Protein AF-A0A2E4VCY0-F1 (afdb_monomer_lite)

pLDDT: mean 79.81, std 15.11, range [30.2, 97.25]

Secondary structure (DSSP, 8-state):
--HHHHHHHHHHHHHHHHHHHHTPPP---SS-PPP-PPP-HHHHHHGGGHHHH--SGGGGGS-GGGGGG--S-EEEEEPPEEEE-HHHHHHHHHHHHHIIIIIHHHHH-SSTTT-GGGHHHHHHHHHHHHHHTT-EEEEEEEEEEEEEEEEETTTTEEEEEEEEEEEEEEEEEE--SS--SSHHHHHHHSEEEEEEEEEEEEEEEEEEEEEEEETTEEEEEEEEEEEEEEEEEEE-TTSPEEHHHHTSHHHHHHHH----TT--HHHHHHHS-EEEEEEEEEEEEEEEPPTT--

Structure (mmCIF, N/CA/C/O backbone):
data_AF-A0A2E4VCY0-F1
#
_entry.id   AF-A0A2E4VCY0-F1
#
loop_
_atom_site.group_PDB
_atom_site.id
_atom_site.type_symbol
_atom_site.label_atom_id
_atom_site.label_alt_id
_atom_site.label_comp_id
_atom_site.label_asym_id
_atom_site.label_entity_id
_atom_site.label_seq_id
_atom_site.pdbx_PDB_ins_code
_atom_site.Cartn_x
_atom_site.Cartn_y
_atom_site.Cartn_z
_atom_site.occupancy
_atom_site.B_iso_or_equiv
_atom_site.auth_seq_id
_atom_site.auth_comp_id
_atom_site.auth_asym_id
_atom_site.auth_atom_id
_atom_site.pdbx_PDB_model_num
ATOM 1 N N . MET A 1 1 ? -34.161 -3.101 29.868 1.00 52.62 1 MET A N 1
ATOM 2 C CA . MET A 1 1 ? -34.833 -2.785 28.583 1.00 52.62 1 MET A CA 1
ATOM 3 C C . MET A 1 1 ? -35.790 -3.930 28.259 1.00 52.62 1 MET A C 1
ATOM 5 O O . MET A 1 1 ? -35.363 -5.069 28.367 1.00 52.62 1 MET A O 1
ATOM 9 N N . SER A 1 2 ? -37.076 -3.674 27.974 1.00 59.41 2 SER A N 1
ATOM 10 C CA . SER A 1 2 ? -38.063 -4.746 27.707 1.00 59.41 2 SER A CA 1
ATOM 11 C C . SER A 1 2 ? -37.657 -5.573 26.477 1.00 59.41 2 SER A C 1
ATOM 13 O O . SER A 1 2 ? -37.233 -4.994 25.476 1.00 59.41 2 SER A O 1
ATOM 15 N N . TYR A 1 3 ? -37.812 -6.900 26.540 1.00 56.41 3 TYR A N 1
ATOM 16 C CA . TYR A 1 3 ? -37.486 -7.861 25.471 1.00 56.41 3 TYR A CA 1
ATOM 17 C C . TYR A 1 3 ? -38.087 -7.463 24.109 1.00 56.41 3 TYR A C 1
ATOM 19 O O . TYR A 1 3 ? -37.460 -7.622 23.065 1.00 56.41 3 TYR A O 1
ATOM 27 N N . GLN A 1 4 ? -39.262 -6.828 24.123 1.00 56.56 4 GLN A N 1
ATOM 28 C CA . GLN A 1 4 ? -39.923 -6.317 22.921 1.00 56.56 4 GLN A CA 1
ATOM 29 C C . GLN A 1 4 ? -39.167 -5.154 22.257 1.00 56.56 4 GLN A C 1
ATOM 31 O O . GLN A 1 4 ? -39.138 -5.068 21.032 1.00 56.56 4 GLN A O 1
ATOM 36 N N . LYS A 1 5 ? -38.505 -4.288 23.038 1.00 45.19 5 LYS A N 1
ATOM 37 C CA . LYS A 1 5 ? -37.695 -3.178 22.505 1.00 45.19 5 LYS A CA 1
ATOM 38 C C . LYS A 1 5 ? -36.384 -3.677 21.889 1.00 45.19 5 LYS A C 1
ATOM 40 O O . LYS A 1 5 ? -35.957 -3.146 20.871 1.00 45.19 5 LYS A O 1
ATOM 45 N N . LEU A 1 6 ? -35.785 -4.721 22.467 1.00 38.66 6 LEU A N 1
ATOM 46 C CA . LEU A 1 6 ? -34.581 -5.362 21.929 1.00 38.66 6 LEU A CA 1
ATOM 47 C C . LEU A 1 6 ? -34.880 -6.116 20.621 1.00 38.66 6 LEU A C 1
ATOM 49 O O . LEU A 1 6 ? -34.147 -5.971 19.647 1.00 38.66 6 LEU A O 1
ATOM 53 N N . ALA A 1 7 ? -35.995 -6.851 20.565 1.00 50.09 7 ALA A N 1
ATOM 54 C CA . ALA A 1 7 ? -36.427 -7.557 19.358 1.00 50.09 7 ALA A CA 1
ATOM 55 C C . ALA A 1 7 ? -36.801 -6.600 18.210 1.00 50.09 7 ALA A C 1
ATOM 57 O O . ALA A 1 7 ? -36.491 -6.878 17.053 1.00 50.09 7 ALA A O 1
ATOM 58 N N . ALA A 1 8 ? -37.432 -5.460 18.516 1.00 48.22 8 ALA A N 1
ATOM 59 C CA . ALA A 1 8 ? -37.739 -4.431 17.523 1.00 48.22 8 ALA A CA 1
ATOM 60 C C . ALA A 1 8 ? -36.467 -3.774 16.956 1.00 48.22 8 ALA A C 1
ATOM 62 O O . ALA A 1 8 ? -36.370 -3.580 15.747 1.00 48.22 8 ALA A O 1
ATOM 63 N N . PHE A 1 9 ? -35.474 -3.501 17.808 1.00 47.59 9 PHE A N 1
ATOM 64 C CA . PHE A 1 9 ? -34.181 -2.949 17.398 1.00 47.59 9 PHE A CA 1
ATOM 65 C C . PHE A 1 9 ? -33.387 -3.918 16.504 1.00 47.59 9 PHE A C 1
ATOM 67 O O . PHE A 1 9 ? -32.902 -3.523 15.446 1.00 47.59 9 PHE A O 1
ATOM 74 N N . LEU A 1 10 ? -33.335 -5.206 16.867 1.00 43.38 10 LEU A N 1
ATOM 75 C CA . LEU A 1 10 ? -32.692 -6.254 16.061 1.00 43.38 10 LEU A CA 1
ATOM 76 C C . LEU A 1 10 ? -33.352 -6.423 14.686 1.00 43.38 10 LEU A C 1
ATOM 78 O O . LEU A 1 10 ? -32.654 -6.537 13.684 1.00 43.38 10 LEU A O 1
ATOM 82 N N . ARG A 1 11 ? -34.689 -6.383 14.610 1.00 56.31 11 ARG A N 1
ATOM 83 C CA . ARG A 1 11 ? -35.414 -6.459 13.329 1.00 56.31 11 ARG A CA 1
ATOM 84 C C . ARG A 1 11 ? -35.127 -5.257 12.428 1.00 56.31 11 ARG A C 1
ATOM 86 O O . ARG A 1 11 ? -34.971 -5.443 11.228 1.00 56.31 11 ARG A O 1
ATOM 93 N N . LEU A 1 12 ? -35.014 -4.056 12.998 1.00 50.47 12 LEU A N 1
ATOM 94 C CA . LEU A 1 12 ? -34.640 -2.838 12.270 1.00 50.47 12 LEU A CA 1
ATOM 95 C C . LEU A 1 12 ? -33.199 -2.889 11.744 1.00 50.47 12 LEU A C 1
ATOM 97 O O . LEU A 1 12 ? -32.967 -2.492 10.606 1.00 50.47 12 LEU A O 1
ATOM 101 N N . MET A 1 13 ? -32.253 -3.432 12.520 1.00 46.66 13 MET A N 1
ATOM 102 C CA . MET A 1 13 ? -30.882 -3.646 12.040 1.00 46.66 13 MET A CA 1
ATOM 103 C C . MET A 1 13 ? -30.816 -4.672 10.909 1.00 46.66 13 MET A C 1
ATOM 105 O O . MET A 1 13 ? -30.147 -4.417 9.916 1.00 46.66 13 MET A O 1
ATOM 109 N N . VAL A 1 14 ? -31.529 -5.799 11.022 1.00 54.78 14 VAL A N 1
ATOM 110 C CA . VAL A 1 14 ? -31.562 -6.822 9.962 1.00 54.78 14 VAL A CA 1
ATOM 111 C C . VAL A 1 14 ? -32.193 -6.261 8.686 1.00 54.78 14 VAL A C 1
ATOM 113 O O . VAL A 1 14 ? -31.645 -6.455 7.606 1.00 54.78 14 VAL A O 1
ATOM 116 N N . LEU A 1 15 ? -33.287 -5.497 8.798 1.00 48.28 15 LEU A N 1
ATOM 117 C CA . LEU A 1 15 ? -33.933 -4.869 7.642 1.00 48.28 15 LEU A CA 1
ATOM 118 C C . LEU A 1 15 ? -33.025 -3.817 6.980 1.00 48.28 15 LEU A C 1
ATOM 120 O O . LEU A 1 15 ? -32.918 -3.781 5.758 1.00 48.28 15 LEU A O 1
ATOM 124 N N . GLY A 1 16 ? -32.332 -2.998 7.781 1.00 46.56 16 GLY A N 1
ATOM 125 C CA . GLY A 1 16 ? -31.350 -2.030 7.285 1.00 46.56 16 GLY A CA 1
ATOM 126 C C . GLY A 1 16 ? -30.152 -2.698 6.604 1.00 46.56 16 GLY A C 1
ATOM 127 O O . GLY A 1 16 ? -29.714 -2.245 5.550 1.00 46.56 16 GLY A O 1
ATOM 128 N N . PHE A 1 17 ? -29.674 -3.818 7.152 1.00 44.38 17 PHE A N 1
ATOM 129 C CA . PHE A 1 17 ? -28.577 -4.610 6.593 1.00 44.38 17 PHE A CA 1
ATOM 130 C C . PHE A 1 17 ? -28.962 -5.289 5.268 1.00 44.38 17 PHE A C 1
ATOM 132 O O . PHE A 1 17 ? -28.176 -5.291 4.325 1.00 44.38 17 PHE A O 1
ATOM 139 N N . SER A 1 18 ? -30.193 -5.80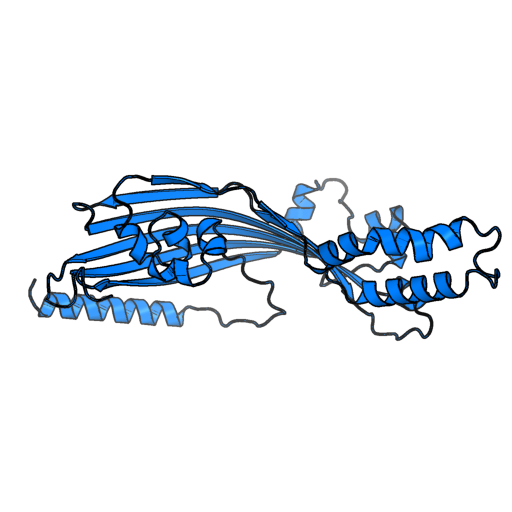0 5.150 1.00 45.47 18 SER A N 1
ATOM 140 C CA . SER A 1 18 ? -30.701 -6.395 3.905 1.00 45.47 18 SER A CA 1
ATOM 141 C C . SER A 1 18 ? -30.926 -5.363 2.795 1.00 45.47 18 SER A C 1
ATOM 143 O O . SER A 1 18 ? -30.629 -5.649 1.639 1.00 45.47 18 SER A O 1
ATOM 145 N N . ILE A 1 19 ? -31.404 -4.158 3.129 1.00 54.09 19 ILE A N 1
ATOM 146 C CA . ILE A 1 19 ? -31.572 -3.065 2.154 1.00 54.09 19 ILE A CA 1
ATOM 147 C C . ILE A 1 19 ? -30.205 -2.545 1.682 1.00 54.09 19 ILE A C 1
ATOM 149 O O . ILE A 1 19 ? -30.044 -2.240 0.505 1.00 54.09 19 ILE A O 1
ATOM 153 N N . PHE A 1 20 ? -29.202 -2.510 2.565 1.00 41.50 20 PHE A N 1
ATOM 154 C CA . PHE A 1 20 ? -27.828 -2.150 2.205 1.00 41.50 20 PHE A CA 1
ATOM 155 C C . PHE A 1 20 ? -27.190 -3.165 1.237 1.00 41.50 20 PHE A C 1
ATOM 157 O O . PHE A 1 20 ? -26.553 -2.763 0.268 1.00 41.50 20 PHE A O 1
ATOM 164 N N . PHE A 1 21 ? -27.429 -4.468 1.436 1.00 43.97 21 PHE A N 1
ATOM 165 C CA . PHE A 1 21 ? -26.935 -5.530 0.545 1.00 43.97 21 PHE A CA 1
ATOM 166 C C . PHE A 1 21 ? -27.576 -5.523 -0.853 1.00 43.97 21 PHE A C 1
ATOM 168 O O . PHE A 1 21 ? -26.935 -5.929 -1.818 1.00 43.97 21 PHE A O 1
ATOM 175 N N . LEU A 1 22 ? -28.821 -5.048 -0.978 1.00 40.81 22 LEU A N 1
ATOM 176 C CA . LEU A 1 22 ? -29.549 -4.964 -2.253 1.00 40.81 22 LEU A CA 1
ATOM 177 C C . LEU A 1 22 ? -29.118 -3.782 -3.141 1.00 40.81 22 LEU A C 1
ATOM 179 O O . LEU A 1 22 ? -29.469 -3.760 -4.318 1.00 40.81 22 LEU A O 1
ATOM 183 N N . CYS A 1 23 ? -28.352 -2.827 -2.604 1.00 34.69 23 CYS A N 1
ATOM 184 C CA . CYS A 1 23 ? -27.857 -1.653 -3.334 1.00 34.69 23 CYS A CA 1
ATOM 185 C C . CYS A 1 23 ? -26.376 -1.754 -3.739 1.00 34.69 23 CYS A C 1
ATOM 187 O O . CYS A 1 23 ? -25.800 -0.757 -4.177 1.00 34.69 23 CYS A O 1
ATOM 189 N N . LEU A 1 24 ? -25.739 -2.920 -3.589 1.00 33.06 24 LEU A N 1
ATOM 190 C CA . LEU A 1 24 ? -24.354 -3.102 -4.019 1.00 33.06 24 LEU A CA 1
ATOM 191 C C . LEU A 1 24 ? -24.304 -3.293 -5.546 1.00 33.06 24 LEU A C 1
ATOM 193 O O . LEU A 1 24 ? -24.946 -4.215 -6.055 1.00 33.06 24 LEU A O 1
ATOM 197 N N . PRO A 1 25 ? -23.563 -2.455 -6.296 1.00 35.78 25 PRO A N 1
ATOM 198 C CA . PRO A 1 25 ? -23.309 -2.721 -7.704 1.00 35.78 25 PRO A CA 1
ATOM 199 C C . PRO A 1 25 ? -22.534 -4.038 -7.849 1.00 35.78 25 PRO A C 1
ATOM 201 O O . PRO A 1 25 ? -21.652 -4.354 -7.049 1.00 35.78 25 PRO A O 1
ATOM 204 N N . SER A 1 26 ? -22.886 -4.820 -8.867 1.00 33.19 26 SER A N 1
ATOM 205 C CA . SER A 1 26 ? -22.221 -6.077 -9.214 1.00 33.19 26 SER A CA 1
ATOM 206 C C . SER A 1 26 ? -20.735 -5.853 -9.535 1.00 33.19 26 SER A C 1
ATOM 208 O O . SER A 1 26 ? -20.428 -4.902 -10.259 1.00 33.19 26 SER A O 1
ATOM 210 N N . PRO A 1 27 ? -19.815 -6.715 -9.055 1.00 35.69 27 PRO A N 1
ATOM 211 C CA . PRO A 1 27 ? -18.401 -6.602 -9.382 1.00 35.69 27 PRO A CA 1
ATOM 212 C C . PRO A 1 27 ? -18.199 -6.926 -10.864 1.00 35.69 27 PRO A C 1
ATOM 214 O O . PRO A 1 27 ? -18.438 -8.046 -11.316 1.00 35.69 27 PRO A O 1
ATOM 217 N N . VAL A 1 28 ? -17.786 -5.922 -11.633 1.00 30.20 28 VAL A N 1
ATOM 218 C CA . VAL A 1 28 ? -17.168 -6.133 -12.941 1.00 30.20 28 VAL A CA 1
ATOM 219 C C . VAL A 1 28 ? -15.731 -6.555 -12.653 1.00 30.20 28 VAL A C 1
ATOM 221 O O . VAL A 1 28 ? -14.923 -5.723 -12.248 1.00 30.20 28 VAL A O 1
ATOM 224 N N . SER A 1 29 ? -15.431 -7.846 -12.817 1.00 33.19 29 SER A N 1
ATOM 225 C CA . SER A 1 29 ? -14.053 -8.342 -12.822 1.00 33.19 29 SER A CA 1
ATOM 226 C C . SER A 1 29 ? -13.346 -7.817 -14.067 1.00 33.19 29 SER A C 1
ATOM 228 O O . SER A 1 29 ? -13.453 -8.391 -15.148 1.00 33.19 29 SER A O 1
ATOM 230 N N . ALA A 1 30 ? -12.643 -6.705 -13.905 1.00 34.88 30 ALA A N 1
ATOM 231 C CA . ALA A 1 30 ? -11.548 -6.293 -14.767 1.00 34.88 30 ALA A CA 1
ATOM 232 C C . ALA A 1 30 ? -10.274 -6.520 -13.961 1.00 34.88 30 ALA A C 1
ATOM 234 O O . ALA A 1 30 ? -10.275 -6.114 -12.806 1.00 34.88 30 ALA A O 1
ATOM 235 N N . ASP A 1 31 ? -9.273 -7.182 -14.553 1.00 41.44 31 ASP A N 1
ATOM 236 C CA . ASP A 1 31 ? -7.907 -7.416 -14.047 1.00 41.44 31 ASP A CA 1
ATOM 237 C C . ASP A 1 31 ? -7.568 -6.533 -12.826 1.00 41.44 31 ASP A C 1
ATOM 239 O O . ASP A 1 31 ? -7.172 -5.370 -12.957 1.00 41.44 31 ASP A O 1
ATOM 243 N N . GLU A 1 32 ? -7.936 -7.027 -11.634 1.00 49.62 32 GLU A N 1
ATOM 244 C CA . GLU A 1 32 ? -8.282 -6.150 -10.511 1.00 49.62 32 GLU A CA 1
ATOM 245 C C . GLU A 1 32 ? -7.015 -5.553 -9.918 1.00 49.62 32 GLU A C 1
ATOM 247 O O . GLU A 1 32 ? -6.220 -6.230 -9.265 1.00 49.62 32 GLU A O 1
ATOM 252 N N . THR A 1 33 ? -6.843 -4.248 -10.114 1.00 55.44 33 THR A N 1
ATOM 253 C CA . THR A 1 33 ? -5.802 -3.488 -9.438 1.00 55.44 33 THR A CA 1
ATOM 254 C C . THR A 1 33 ? -5.951 -3.699 -7.927 1.00 55.44 33 THR A C 1
ATOM 256 O O . THR A 1 33 ? -6.999 -3.350 -7.365 1.00 55.44 33 THR A O 1
ATOM 259 N N . PRO A 1 34 ? -4.943 -4.263 -7.231 1.00 61.06 34 PRO A N 1
ATOM 260 C CA . PRO A 1 34 ? -5.114 -4.697 -5.852 1.00 61.06 34 PRO A CA 1
ATOM 261 C C . PRO A 1 34 ? -5.537 -3.516 -4.978 1.00 61.06 34 PRO A C 1
ATOM 263 O O . PRO A 1 34 ? -5.047 -2.394 -5.135 1.00 61.06 34 PRO A O 1
ATOM 266 N N . LEU A 1 35 ? -6.495 -3.752 -4.082 1.00 65.81 35 LEU A N 1
ATOM 267 C CA . LEU A 1 35 ? -6.888 -2.779 -3.065 1.00 65.81 35 LEU A CA 1
ATOM 268 C C . LEU A 1 35 ? -5.699 -2.539 -2.133 1.00 65.81 35 LEU A C 1
ATOM 270 O O . LEU A 1 35 ? -5.138 -3.488 -1.575 1.00 65.81 35 LEU A O 1
ATOM 274 N N . PHE A 1 36 ? -5.326 -1.275 -1.920 1.00 74.62 36 PHE A N 1
ATOM 275 C CA . PHE A 1 36 ? -4.282 -0.972 -0.948 1.00 74.62 36 PHE A CA 1
ATOM 276 C C . PHE A 1 36 ? -4.865 -1.076 0.455 1.00 74.62 36 PHE A C 1
ATOM 278 O O . PHE A 1 36 ? -5.636 -0.230 0.905 1.00 74.62 36 PHE A O 1
ATOM 285 N N . LEU A 1 37 ? -4.528 -2.160 1.144 1.00 74.50 37 LEU A N 1
ATOM 286 C CA . LEU A 1 37 ? -4.833 -2.302 2.558 1.00 74.50 37 LEU A CA 1
ATOM 287 C C . LEU A 1 37 ? -3.789 -1.542 3.373 1.00 74.50 37 LEU A C 1
ATOM 289 O O . LEU A 1 37 ? -2.586 -1.627 3.100 1.00 74.50 37 LEU A O 1
ATOM 293 N N . TYR A 1 38 ? -4.242 -0.839 4.412 1.00 78.94 38 TYR A N 1
ATOM 294 C CA . TYR A 1 38 ? -3.330 -0.185 5.341 1.00 78.94 38 TYR A CA 1
ATOM 295 C C . TYR A 1 38 ? -2.402 -1.223 5.980 1.00 78.94 38 TYR A C 1
ATOM 297 O O . TYR A 1 38 ? -2.819 -2.154 6.677 1.00 78.94 38 TYR A O 1
ATOM 305 N N . ARG A 1 39 ? -1.102 -1.027 5.785 1.00 77.75 39 ARG A N 1
ATOM 306 C CA . ARG A 1 39 ? -0.072 -1.810 6.467 1.00 77.75 39 ARG A CA 1
ATOM 307 C C . ARG A 1 39 ? 0.354 -1.047 7.716 1.00 77.75 39 ARG A C 1
ATOM 309 O O . ARG A 1 39 ? 0.578 0.152 7.637 1.00 77.75 39 ARG A O 1
ATOM 316 N N . GLY A 1 40 ? 0.505 -1.687 8.866 1.00 77.44 40 GLY A N 1
ATOM 317 C CA . GLY A 1 40 ? 1.151 -1.074 10.037 1.00 77.44 40 GLY A CA 1
ATOM 318 C C . GLY A 1 40 ? 2.487 -1.759 10.308 1.00 77.44 40 GLY A C 1
ATOM 319 O O . GLY A 1 40 ? 2.592 -2.956 10.063 1.00 77.44 40 GLY A O 1
ATOM 320 N N . LEU A 1 41 ? 3.496 -1.048 10.831 1.00 79.88 41 LEU A N 1
ATOM 321 C CA . LEU A 1 41 ? 4.787 -1.677 11.168 1.00 79.88 41 LEU A CA 1
ATOM 322 C C . LEU A 1 41 ? 4.609 -2.823 12.170 1.00 79.88 41 LEU A C 1
ATOM 324 O O . LEU A 1 41 ? 5.080 -3.927 11.935 1.00 79.88 41 LEU A O 1
ATOM 328 N N . ARG A 1 42 ? 3.868 -2.585 13.257 1.00 85.19 42 ARG A N 1
ATOM 329 C CA . ARG A 1 42 ? 3.628 -3.608 14.279 1.00 85.19 42 ARG A CA 1
ATOM 330 C C . ARG A 1 42 ? 2.772 -4.780 13.770 1.00 85.19 42 ARG A C 1
ATOM 332 O O . ARG A 1 42 ? 3.185 -5.913 14.010 1.00 85.19 42 ARG A O 1
ATOM 339 N N . PRO A 1 43 ? 1.647 -4.563 13.056 1.00 85.12 43 PRO A N 1
ATOM 340 C CA . PRO A 1 43 ? 0.961 -5.650 12.363 1.00 85.12 43 PRO A CA 1
ATOM 341 C C . PRO A 1 43 ? 1.872 -6.453 11.432 1.00 85.12 43 PRO A C 1
ATOM 343 O O . PRO A 1 43 ? 1.863 -7.675 11.489 1.00 85.12 43 PRO A O 1
ATOM 346 N N . ALA A 1 44 ? 2.719 -5.789 10.640 1.00 84.19 44 ALA A N 1
ATOM 347 C CA . ALA A 1 44 ? 3.640 -6.468 9.732 1.00 84.19 44 ALA A CA 1
ATOM 348 C C . ALA A 1 44 ? 4.672 -7.329 10.481 1.00 84.19 44 ALA A C 1
ATOM 350 O O . ALA A 1 44 ? 4.933 -8.456 10.075 1.00 84.19 44 ALA A O 1
ATOM 351 N N . SER A 1 45 ? 5.218 -6.842 11.601 1.00 84.62 45 SER A N 1
ATOM 352 C CA . SER A 1 45 ? 6.180 -7.602 12.415 1.00 84.62 45 SER A CA 1
ATOM 353 C C . SER A 1 45 ? 5.564 -8.793 13.152 1.00 84.62 45 SER A C 1
ATOM 355 O O . SER A 1 45 ? 6.271 -9.745 13.465 1.00 84.62 45 SER A O 1
ATOM 357 N N . LEU A 1 46 ? 4.269 -8.734 13.468 1.00 87.19 46 LEU A N 1
ATOM 358 C CA . LEU A 1 46 ? 3.554 -9.803 14.172 1.00 87.19 46 LEU A CA 1
ATOM 359 C C . LEU A 1 46 ? 2.799 -10.744 13.221 1.00 87.19 46 LEU A C 1
ATOM 361 O O . LEU A 1 46 ? 2.267 -11.763 13.665 1.00 87.19 46 LEU A O 1
ATOM 365 N N . GLY A 1 47 ? 2.733 -10.408 11.931 1.00 83.44 47 GLY A N 1
ATOM 366 C CA . GLY A 1 47 ? 1.910 -11.107 10.952 1.00 83.44 47 GLY A CA 1
ATOM 367 C C . GLY A 1 47 ? 0.462 -11.248 11.430 1.00 83.44 47 GLY A C 1
ATOM 368 O O . GLY A 1 47 ? -0.104 -10.356 12.068 1.00 83.44 47 GLY A O 1
ATOM 369 N N . ASN A 1 48 ? -0.119 -12.422 11.194 1.00 80.31 48 ASN A N 1
ATOM 370 C CA . ASN A 1 48 ? -1.515 -12.711 11.536 1.00 80.31 48 ASN A CA 1
ATOM 371 C C . ASN A 1 48 ? -1.794 -12.714 13.053 1.00 80.31 48 ASN A C 1
ATOM 373 O O . ASN A 1 48 ? -2.949 -12.650 13.463 1.00 80.31 48 ASN A O 1
ATOM 377 N N . ALA A 1 49 ? -0.766 -12.750 13.912 1.00 88.06 49 ALA A N 1
ATOM 378 C CA . ALA A 1 49 ? -0.964 -12.708 15.363 1.00 88.06 49 ALA A CA 1
ATOM 379 C C . ALA A 1 49 ? -1.453 -11.336 15.855 1.00 88.06 49 ALA A C 1
ATOM 381 O O . ALA A 1 49 ? -2.053 -11.238 16.928 1.00 88.06 49 ALA A O 1
ATOM 382 N N . TYR A 1 50 ? -1.216 -10.268 15.083 1.00 91.12 50 TYR A N 1
ATOM 383 C CA . TYR A 1 50 ? -1.659 -8.932 15.469 1.00 91.12 50 TYR A CA 1
ATOM 384 C C . TYR A 1 50 ? -3.180 -8.842 15.602 1.00 91.12 50 TYR A C 1
ATOM 386 O O . TYR A 1 50 ? -3.647 -8.194 16.532 1.00 91.12 50 TYR A O 1
ATOM 394 N N . GLU A 1 51 ? -3.956 -9.503 14.740 1.00 88.56 51 GLU A N 1
ATOM 395 C CA . GLU A 1 51 ? -5.425 -9.425 14.765 1.00 88.56 51 GLU A CA 1
ATOM 396 C C . GLU A 1 51 ? -6.031 -9.873 16.100 1.00 88.56 51 GLU A C 1
ATOM 398 O O . GLU A 1 51 ? -7.050 -9.329 16.525 1.00 88.56 51 GLU A O 1
ATOM 403 N N . ALA A 1 52 ? -5.390 -10.818 16.791 1.00 87.19 52 ALA A N 1
ATOM 404 C CA . ALA A 1 52 ? -5.834 -11.295 18.098 1.00 87.19 52 ALA A CA 1
ATOM 405 C C . ALA A 1 52 ? -5.526 -10.306 19.237 1.00 87.19 52 ALA A C 1
ATOM 407 O O . ALA A 1 52 ? -6.234 -10.277 20.242 1.00 87.19 52 ALA A O 1
ATOM 408 N N . ILE A 1 53 ? -4.471 -9.498 19.096 1.00 88.44 53 ILE A N 1
ATOM 409 C CA . ILE A 1 53 ? -3.988 -8.597 20.151 1.00 88.44 53 ILE A CA 1
ATOM 410 C C . ILE A 1 53 ? -4.501 -7.170 19.930 1.00 88.44 53 ILE A C 1
ATOM 412 O O . ILE A 1 53 ? -4.959 -6.550 20.882 1.00 88.44 53 ILE A O 1
ATOM 416 N N . ALA A 1 54 ? -4.404 -6.659 18.699 1.00 90.69 54 ALA A N 1
ATOM 417 C CA . ALA A 1 54 ? -4.919 -5.392 18.167 1.00 90.69 54 ALA A CA 1
ATOM 418 C C . ALA A 1 54 ? -5.090 -4.245 19.184 1.00 90.69 54 ALA A C 1
ATOM 420 O O . ALA A 1 54 ? -6.129 -3.606 19.254 1.00 90.69 54 ALA A O 1
ATOM 421 N N . ASN A 1 55 ? -4.079 -3.959 20.001 1.00 91.19 55 ASN A N 1
ATOM 422 C CA . ASN A 1 55 ? -4.208 -3.039 21.139 1.00 91.19 55 ASN A CA 1
ATOM 423 C C . ASN A 1 55 ? -3.556 -1.665 20.902 1.00 91.19 55 ASN A C 1
ATOM 425 O O . ASN A 1 55 ? -3.145 -0.997 21.850 1.00 91.19 55 ASN A O 1
ATOM 429 N N . ASP A 1 56 ? -3.438 -1.245 19.641 1.00 91.69 56 ASP A N 1
ATOM 430 C CA . ASP A 1 56 ? -2.994 0.096 19.246 1.00 91.69 56 ASP A CA 1
ATOM 431 C C . ASP A 1 56 ? -3.833 0.649 18.084 1.00 91.69 56 ASP A C 1
ATOM 433 O O . ASP A 1 56 ? -4.788 0.018 17.641 1.00 91.69 56 ASP A O 1
ATOM 437 N N . LEU A 1 57 ? -3.498 1.844 17.591 1.00 91.25 57 LEU A N 1
ATOM 438 C CA . LEU A 1 57 ? -4.260 2.527 16.541 1.00 91.25 57 LEU A CA 1
ATOM 439 C C . LEU A 1 57 ? -4.345 1.765 15.216 1.00 91.25 57 LEU A C 1
ATOM 441 O O . LEU A 1 57 ? -5.280 2.003 14.451 1.00 91.25 57 LEU A O 1
ATOM 445 N N . SER A 1 58 ? -3.445 0.812 14.956 1.00 90.56 58 SER A N 1
ATOM 446 C CA . SER A 1 58 ? -3.575 -0.038 13.771 1.00 90.56 58 SER A CA 1
ATOM 447 C C . SER A 1 58 ? -4.820 -0.932 13.855 1.00 90.56 58 SER A C 1
ATOM 449 O O . SER A 1 58 ? -5.308 -1.363 12.819 1.00 90.56 58 SER A O 1
ATOM 451 N N . ALA A 1 59 ? -5.422 -1.129 15.035 1.00 93.38 59 ALA A N 1
ATOM 452 C CA . ALA A 1 59 ? -6.662 -1.882 15.223 1.00 93.38 59 ALA A CA 1
ATOM 453 C C . ALA A 1 59 ? -7.813 -1.389 14.331 1.00 93.38 59 ALA A C 1
ATOM 455 O O . ALA A 1 59 ? -8.610 -2.204 13.878 1.00 93.38 59 ALA A O 1
ATOM 456 N N . ILE A 1 60 ? -7.855 -0.090 13.999 1.00 92.88 60 ILE A N 1
ATOM 457 C CA . ILE A 1 60 ? -8.821 0.503 13.051 1.00 92.88 60 ILE A CA 1
ATOM 458 C C . ILE A 1 60 ? -8.842 -0.252 11.710 1.00 92.88 60 ILE A C 1
ATOM 460 O O . ILE A 1 60 ? -9.890 -0.364 11.071 1.00 92.88 60 ILE A O 1
ATOM 464 N N . HIS A 1 61 ? -7.685 -0.762 11.285 1.00 90.62 61 HIS A N 1
ATOM 465 C CA . HIS A 1 61 ? -7.455 -1.353 9.968 1.00 90.62 61 HIS A CA 1
ATOM 466 C C . HIS A 1 61 ? -7.344 -2.880 9.961 1.00 90.62 61 HIS A C 1
ATOM 468 O O . HIS A 1 61 ? -7.304 -3.454 8.881 1.00 90.62 61 HIS A O 1
ATOM 474 N N . TYR A 1 62 ? -7.261 -3.517 11.131 1.00 91.88 62 TYR A N 1
ATOM 475 C CA . TYR A 1 62 ? -7.084 -4.970 11.255 1.00 91.88 62 TYR A CA 1
ATOM 476 C C . TYR A 1 62 ? -8.230 -5.586 12.060 1.00 91.88 62 TYR A C 1
ATOM 478 O O . TYR A 1 62 ? -9.029 -6.338 11.523 1.00 91.88 62 TYR A O 1
ATOM 486 N N . ASN A 1 63 ? -8.356 -5.231 13.344 1.00 94.75 63 ASN A N 1
ATOM 487 C CA . ASN A 1 63 ? -9.436 -5.716 14.202 1.00 94.75 63 ASN A CA 1
ATOM 488 C C . ASN A 1 63 ? -9.963 -4.587 15.108 1.00 94.75 63 ASN A C 1
ATOM 490 O O . ASN A 1 63 ? -9.372 -4.318 16.161 1.00 94.75 63 ASN A O 1
ATOM 494 N N . PRO A 1 64 ? -11.091 -3.939 14.753 1.00 96.12 64 PRO A N 1
ATOM 495 C CA . PRO A 1 64 ? -11.589 -2.779 15.489 1.00 96.12 64 PRO A CA 1
ATOM 496 C C . PRO A 1 64 ? -11.979 -3.079 16.937 1.00 96.12 64 PRO A C 1
ATOM 498 O O . PRO A 1 64 ? -11.974 -2.162 17.755 1.00 96.12 64 PRO A O 1
ATOM 501 N N . ALA A 1 65 ? -12.271 -4.335 17.303 1.00 96.25 65 ALA A N 1
ATOM 502 C CA . ALA A 1 65 ? -12.597 -4.690 18.688 1.00 96.25 65 ALA A CA 1
ATOM 503 C C . ALA A 1 65 ? -11.468 -4.318 19.660 1.00 96.25 65 ALA A C 1
ATOM 505 O O . ALA A 1 65 ? -11.712 -3.932 20.809 1.00 96.25 65 ALA A O 1
ATOM 506 N N . GLY A 1 66 ? -10.229 -4.372 19.175 1.00 94.56 66 GLY A N 1
ATOM 507 C CA . GLY A 1 66 ? -9.041 -4.055 19.943 1.00 94.56 66 GLY A CA 1
ATOM 508 C C . GLY A 1 66 ? -8.901 -2.581 20.345 1.00 94.56 66 GLY A C 1
ATOM 509 O O . GLY A 1 66 ? -8.188 -2.281 21.301 1.00 94.56 66 GLY A O 1
ATOM 510 N N . LEU A 1 67 ? -9.675 -1.661 19.751 1.00 95.38 67 LEU A N 1
ATOM 511 C CA . LEU A 1 67 ? -9.687 -0.247 20.156 1.00 95.38 67 LEU A CA 1
ATOM 512 C C . LEU A 1 67 ? -10.082 -0.042 21.621 1.00 95.38 67 LEU A C 1
ATOM 514 O O . LEU A 1 67 ? -9.593 0.877 22.271 1.00 95.38 67 LEU A O 1
ATOM 518 N N . THR A 1 68 ? -10.915 -0.926 22.170 1.00 94.44 68 THR A N 1
ATOM 519 C CA . THR A 1 68 ? -11.299 -0.901 23.594 1.00 94.44 68 THR A CA 1
ATOM 520 C C . THR A 1 68 ? -10.169 -1.292 24.551 1.00 94.44 68 THR A C 1
ATOM 522 O O . THR A 1 68 ? -10.314 -1.144 25.764 1.00 94.44 68 THR A O 1
ATOM 525 N N . GLN A 1 69 ? -9.042 -1.783 24.032 1.00 92.50 69 GLN A N 1
ATOM 526 C CA . GLN A 1 69 ? -7.829 -2.035 24.810 1.00 92.50 69 GLN A CA 1
ATOM 527 C C . GLN A 1 69 ? -6.949 -0.774 24.931 1.00 92.50 69 GLN A C 1
ATOM 529 O O . GLN A 1 69 ? -6.018 -0.738 25.738 1.00 92.50 69 GLN A O 1
ATOM 534 N N . ILE A 1 70 ? -7.251 0.286 24.169 1.00 92.31 70 ILE A N 1
ATOM 535 C CA . ILE A 1 70 ? -6.542 1.566 24.217 1.00 92.31 70 ILE A CA 1
ATOM 536 C C . ILE A 1 70 ? -7.150 2.431 25.327 1.00 92.31 70 ILE A C 1
ATOM 538 O O . ILE A 1 70 ? -8.222 3.014 25.203 1.00 92.31 70 ILE A O 1
ATOM 542 N N . ASN A 1 71 ? -6.437 2.535 26.446 1.00 89.06 71 ASN A N 1
ATOM 543 C CA . ASN A 1 71 ? -6.974 3.108 27.687 1.00 89.06 71 ASN A CA 1
ATOM 544 C C . ASN A 1 71 ? -6.916 4.641 27.791 1.00 89.06 71 ASN A C 1
ATOM 546 O O . ASN A 1 71 ? -7.317 5.196 28.819 1.00 89.06 71 ASN A O 1
ATOM 550 N N . LYS A 1 72 ? -6.359 5.324 26.789 1.00 92.88 72 LYS A N 1
ATOM 551 C CA . LYS A 1 72 ? -6.161 6.780 26.752 1.00 92.88 72 LYS A CA 1
ATOM 552 C C . LYS A 1 72 ? -6.445 7.294 25.346 1.00 92.88 72 LYS A C 1
ATOM 554 O O . LYS A 1 72 ? -6.377 6.523 24.394 1.00 92.88 72 LYS A O 1
ATOM 559 N N . ILE A 1 73 ? -6.710 8.593 25.220 1.00 93.94 73 ILE A N 1
ATOM 560 C CA . ILE A 1 73 ? -6.726 9.239 23.905 1.00 93.94 73 ILE A CA 1
ATOM 561 C C . ILE A 1 73 ? -5.357 9.013 23.257 1.00 93.94 73 ILE A C 1
ATOM 563 O O . ILE A 1 73 ? -4.326 9.276 23.880 1.00 93.94 73 ILE A O 1
ATOM 567 N N . SER A 1 74 ? -5.356 8.489 22.037 1.00 92.75 74 SER A N 1
ATOM 568 C CA . SER A 1 74 ? -4.144 8.160 21.294 1.00 92.75 74 SER A CA 1
ATOM 569 C C . SER A 1 74 ? -4.207 8.802 19.920 1.00 92.75 74 SER A C 1
ATOM 571 O O . SER A 1 74 ? -5.207 8.657 19.223 1.00 92.75 74 SER A O 1
ATOM 573 N N . PHE A 1 75 ? -3.143 9.505 19.547 1.00 92.62 75 PHE A N 1
ATOM 574 C CA . PHE A 1 75 ? -2.946 10.079 18.223 1.00 92.62 75 PHE A CA 1
ATOM 575 C C . PHE A 1 75 ? -1.641 9.532 17.646 1.00 92.62 75 PHE A C 1
ATOM 577 O O . PHE A 1 75 ? -0.637 9.464 18.358 1.00 92.62 75 PHE A O 1
ATOM 584 N N . GLN A 1 76 ? -1.648 9.161 16.370 1.00 88.06 76 GLN A N 1
ATOM 585 C CA . GLN A 1 76 ? -0.468 8.658 15.673 1.00 88.06 76 GLN A CA 1
ATOM 586 C C . GLN A 1 76 ? -0.410 9.223 14.261 1.00 88.06 76 GLN A C 1
ATOM 588 O O . GLN A 1 76 ? -1.384 9.148 13.518 1.00 88.06 76 GLN A O 1
ATOM 593 N N . LEU A 1 77 ? 0.763 9.729 13.882 1.00 84.00 77 LEU A N 1
ATOM 594 C CA . LEU A 1 77 ? 1.102 9.944 12.481 1.00 84.00 77 LEU A CA 1
ATOM 595 C C . LEU A 1 77 ? 1.454 8.599 11.851 1.00 84.00 77 LEU A C 1
ATOM 597 O O . LEU A 1 77 ? 2.279 7.850 12.384 1.00 84.00 77 LEU A O 1
ATOM 601 N N . LEU A 1 78 ? 0.814 8.291 10.732 1.00 74.00 78 LEU A N 1
ATOM 602 C CA . LEU A 1 78 ? 1.094 7.084 9.971 1.00 74.00 78 LEU A CA 1
ATOM 603 C C . LEU A 1 78 ? 2.386 7.321 9.174 1.00 74.00 78 LEU A C 1
ATOM 605 O O . LEU A 1 78 ? 2.504 8.362 8.521 1.00 74.00 78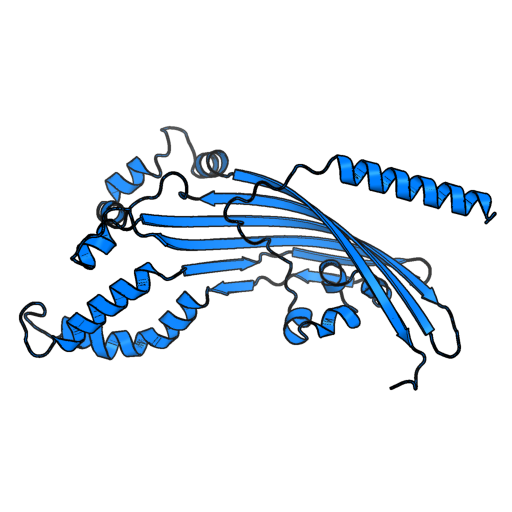 LEU A O 1
ATOM 609 N N . PRO A 1 79 ? 3.379 6.420 9.270 1.00 67.69 79 PRO A N 1
ATOM 610 C CA . PRO A 1 79 ? 4.689 6.651 8.679 1.00 67.69 79 PRO A CA 1
ATOM 611 C C . PRO A 1 79 ? 4.609 6.671 7.152 1.00 67.69 79 PRO A C 1
ATOM 613 O O . PRO A 1 79 ? 3.896 5.862 6.559 1.00 67.69 79 PRO A O 1
ATOM 616 N N . ILE A 1 80 ? 5.408 7.547 6.535 1.00 68.12 80 ILE A N 1
ATOM 617 C CA . ILE A 1 80 ? 5.695 7.472 5.100 1.00 68.12 80 ILE A CA 1
ATOM 618 C C . ILE A 1 80 ? 6.477 6.188 4.848 1.00 68.12 80 ILE A C 1
ATOM 620 O O . ILE A 1 80 ? 7.426 5.889 5.580 1.00 68.12 80 ILE A O 1
ATOM 624 N N . ARG A 1 81 ? 6.101 5.435 3.818 1.00 68.88 81 ARG A N 1
ATOM 625 C CA . ARG A 1 81 ? 6.826 4.220 3.435 1.00 68.88 81 ARG A CA 1
ATOM 626 C C . ARG A 1 81 ? 7.047 4.176 1.945 1.00 68.88 81 ARG A C 1
ATOM 628 O O . ARG A 1 81 ? 6.094 4.301 1.194 1.00 68.88 81 ARG A O 1
ATOM 635 N N . GLY A 1 82 ? 8.289 3.950 1.547 1.00 70.81 82 GLY A N 1
ATOM 636 C CA . GLY A 1 82 ? 8.624 3.553 0.189 1.00 70.81 82 GLY A CA 1
ATOM 637 C C . GLY A 1 82 ? 8.747 2.038 0.105 1.00 70.81 82 GLY A C 1
ATOM 638 O O . GLY A 1 82 ? 9.215 1.401 1.052 1.00 70.81 82 GLY A O 1
ATOM 639 N N . GLY A 1 83 ? 8.357 1.473 -1.025 1.00 70.06 83 GLY A N 1
ATOM 640 C CA . GLY A 1 83 ? 8.686 0.107 -1.393 1.00 70.06 83 GLY A CA 1
ATOM 641 C C . GLY A 1 83 ? 8.910 -0.007 -2.895 1.00 70.06 83 GLY A C 1
ATOM 642 O O . GLY A 1 83 ? 8.611 0.907 -3.666 1.00 70.06 83 GLY A O 1
ATOM 643 N N . ILE A 1 84 ? 9.493 -1.132 -3.278 1.00 72.06 84 ILE A N 1
ATOM 644 C CA . ILE A 1 84 ? 9.752 -1.515 -4.662 1.00 72.06 84 ILE A CA 1
ATOM 645 C C . ILE A 1 84 ? 9.202 -2.923 -4.877 1.00 72.06 84 ILE A C 1
ATOM 647 O O . ILE A 1 84 ? 9.061 -3.685 -3.914 1.00 72.06 84 ILE A O 1
ATOM 651 N N . THR A 1 85 ? 8.885 -3.280 -6.117 1.00 75.69 85 THR A N 1
ATOM 652 C CA . THR A 1 85 ? 8.500 -4.654 -6.439 1.00 75.69 85 THR A CA 1
ATOM 653 C C . THR A 1 85 ? 9.676 -5.599 -6.242 1.00 75.69 85 THR A C 1
ATOM 655 O O . THR A 1 85 ? 10.846 -5.204 -6.289 1.00 75.69 85 THR A O 1
ATOM 658 N N . GLN A 1 86 ? 9.353 -6.873 -6.026 1.00 77.94 86 GLN A N 1
ATOM 659 C CA . GLN A 1 86 ? 10.360 -7.918 -5.898 1.00 77.94 86 GLN A CA 1
ATOM 660 C C . GLN A 1 86 ? 11.253 -7.985 -7.146 1.00 77.94 86 GLN A C 1
ATOM 662 O O . GLN A 1 86 ? 12.460 -8.104 -7.004 1.00 77.94 86 GLN A O 1
ATOM 667 N N . ASP A 1 87 ? 10.698 -7.770 -8.340 1.00 78.25 87 ASP A N 1
ATOM 668 C CA . ASP A 1 87 ? 11.475 -7.765 -9.583 1.00 78.25 87 ASP A CA 1
ATOM 669 C C . ASP A 1 87 ? 12.525 -6.644 -9.648 1.00 78.25 87 ASP A C 1
ATOM 671 O O . ASP A 1 87 ? 13.599 -6.854 -10.214 1.00 78.25 87 ASP A O 1
ATOM 675 N N . ILE A 1 88 ? 12.254 -5.460 -9.076 1.00 74.62 88 ILE A N 1
ATOM 676 C CA . ILE A 1 88 ? 13.265 -4.392 -8.951 1.00 74.62 88 ILE A CA 1
ATOM 677 C C . ILE A 1 88 ? 14.323 -4.796 -7.923 1.00 74.62 88 ILE A C 1
ATOM 679 O O . ILE A 1 88 ? 15.513 -4.579 -8.144 1.00 74.62 88 ILE A O 1
ATOM 683 N N . PHE A 1 89 ? 13.903 -5.373 -6.796 1.00 76.69 89 PHE A N 1
ATOM 684 C CA . PHE A 1 89 ? 14.822 -5.802 -5.746 1.00 76.69 89 PHE A CA 1
ATOM 685 C C . PHE A 1 89 ? 15.773 -6.904 -6.235 1.00 76.69 89 PHE A C 1
ATOM 687 O O . PHE A 1 89 ? 16.986 -6.786 -6.068 1.00 76.69 89 PHE A O 1
ATOM 694 N N . ASP A 1 90 ? 15.240 -7.922 -6.907 1.00 81.19 90 ASP A N 1
ATOM 695 C CA . ASP A 1 90 ? 16.004 -9.037 -7.461 1.00 81.19 90 ASP A CA 1
ATOM 696 C C . ASP A 1 90 ? 16.980 -8.546 -8.544 1.00 81.19 90 ASP A C 1
ATOM 698 O O . ASP A 1 90 ? 18.144 -8.947 -8.547 1.00 81.19 90 ASP A O 1
ATOM 702 N N . GLN A 1 91 ? 16.561 -7.596 -9.394 1.00 80.44 91 GLN A N 1
ATOM 703 C CA . GLN A 1 91 ? 17.453 -6.939 -10.361 1.00 80.44 91 GLN A CA 1
ATOM 704 C C . GLN A 1 91 ? 18.571 -6.133 -9.702 1.00 80.44 91 GLN A C 1
ATOM 706 O O . GLN A 1 91 ? 19.710 -6.157 -10.166 1.00 80.44 91 GLN A O 1
ATOM 711 N N . ALA A 1 92 ? 18.267 -5.404 -8.628 1.00 82.00 92 ALA A N 1
ATOM 712 C CA . ALA A 1 92 ? 19.276 -4.644 -7.903 1.00 82.00 92 ALA A CA 1
ATOM 713 C C . ALA A 1 92 ? 20.333 -5.574 -7.287 1.00 82.00 92 ALA A C 1
ATOM 715 O O . ALA A 1 92 ? 21.521 -5.253 -7.324 1.00 82.00 92 ALA A O 1
ATOM 716 N N . LEU A 1 93 ? 19.918 -6.739 -6.775 1.00 86.00 93 LEU A N 1
ATOM 717 C CA . LEU A 1 93 ? 20.829 -7.756 -6.245 1.00 86.00 93 LEU A CA 1
ATOM 718 C C . LEU A 1 93 ? 21.676 -8.428 -7.335 1.00 86.00 93 LEU A C 1
ATOM 720 O O . LEU A 1 93 ? 22.821 -8.787 -7.067 1.00 86.00 93 LEU A O 1
ATOM 724 N N . SER A 1 94 ? 21.152 -8.590 -8.554 1.00 86.75 94 SER A N 1
ATOM 725 C CA . SER A 1 94 ? 21.886 -9.203 -9.672 1.00 86.75 94 SER A CA 1
ATOM 726 C C . SER A 1 94 ? 22.720 -8.217 -10.500 1.00 86.75 94 SER A C 1
ATOM 728 O O . SER A 1 94 ? 23.466 -8.644 -11.381 1.00 86.75 94 SER A O 1
ATOM 730 N N . MET A 1 95 ? 22.614 -6.908 -10.241 1.00 87.81 95 MET A N 1
ATOM 731 C CA . MET A 1 95 ? 23.222 -5.859 -11.068 1.00 87.81 95 MET A CA 1
ATOM 732 C C . MET A 1 95 ? 24.750 -5.963 -11.146 1.00 87.81 95 MET A C 1
ATOM 734 O O . MET A 1 95 ? 25.321 -5.796 -12.219 1.00 87.81 95 MET A O 1
ATOM 738 N N . GLU A 1 96 ? 25.424 -6.262 -10.034 1.00 91.25 96 GLU A N 1
ATOM 739 C CA . GLU A 1 96 ? 26.889 -6.390 -10.012 1.00 91.25 96 GLU A CA 1
ATOM 740 C C . GLU A 1 96 ? 27.367 -7.521 -10.931 1.00 91.25 96 GLU A C 1
ATOM 742 O O . GLU A 1 96 ? 28.240 -7.310 -11.772 1.00 91.25 96 GLU A O 1
ATOM 747 N N . ALA A 1 97 ? 26.728 -8.691 -10.837 1.00 90.56 97 ALA A N 1
ATOM 748 C CA . ALA A 1 97 ? 27.029 -9.826 -11.702 1.00 90.56 97 ALA A CA 1
ATOM 749 C C . ALA A 1 97 ? 26.752 -9.497 -13.176 1.00 90.56 97 ALA A C 1
ATOM 751 O O . ALA A 1 97 ? 27.553 -9.838 -14.038 1.00 90.56 97 ALA A O 1
ATOM 752 N N . PHE A 1 98 ? 25.663 -8.784 -13.477 1.00 90.31 98 PHE A N 1
ATOM 753 C CA . PHE A 1 98 ? 25.367 -8.343 -14.841 1.00 90.31 98 PHE A CA 1
ATOM 754 C C . PHE A 1 98 ? 26.435 -7.379 -15.391 1.00 90.31 98 PHE A C 1
ATOM 756 O O . PHE A 1 98 ? 26.869 -7.512 -16.539 1.00 90.31 98 PHE A O 1
ATOM 763 N N . LEU A 1 99 ? 26.902 -6.424 -14.582 1.00 92.50 99 LEU A N 1
ATOM 764 C CA . LEU A 1 99 ? 27.950 -5.488 -14.991 1.00 92.50 99 LEU A CA 1
ATOM 765 C C . LEU A 1 99 ? 29.282 -6.194 -15.287 1.00 92.50 99 LEU A C 1
ATOM 767 O O . LEU A 1 99 ? 29.960 -5.828 -16.251 1.00 92.50 99 LEU A O 1
ATOM 771 N N . ASP A 1 100 ? 29.649 -7.199 -14.493 1.00 94.50 100 ASP A N 1
ATOM 772 C CA . ASP A 1 100 ? 30.898 -7.952 -14.662 1.00 94.50 100 ASP A CA 1
ATOM 773 C C . ASP A 1 100 ? 30.817 -8.976 -15.805 1.00 94.50 100 ASP A C 1
ATOM 775 O O . ASP A 1 100 ? 31.694 -9.027 -16.664 1.00 94.50 100 ASP A O 1
ATOM 779 N N . ASP A 1 101 ? 29.725 -9.739 -15.884 1.00 93.06 101 ASP A N 1
ATOM 780 C CA . ASP A 1 101 ? 29.575 -10.829 -16.853 1.00 93.06 101 ASP A CA 1
ATOM 781 C C . ASP A 1 101 ? 29.146 -10.365 -18.251 1.00 93.06 101 ASP A C 1
ATOM 783 O O . ASP A 1 101 ? 29.372 -11.080 -19.235 1.00 93.06 101 ASP A O 1
ATOM 787 N N . VAL A 1 102 ? 28.472 -9.214 -18.349 1.00 92.19 102 VAL A N 1
ATOM 788 C CA . VAL A 1 102 ? 27.845 -8.744 -19.594 1.00 92.19 102 VAL A CA 1
ATOM 789 C C . VAL A 1 102 ? 28.411 -7.401 -20.028 1.00 92.19 102 VAL A C 1
ATOM 791 O O . VAL A 1 102 ? 29.002 -7.305 -21.106 1.00 92.19 102 VAL A O 1
ATOM 794 N N . VAL A 1 103 ? 28.263 -6.360 -19.207 1.00 92.56 103 VAL A N 1
ATOM 795 C CA . VAL A 1 103 ? 28.592 -4.988 -19.631 1.00 92.56 103 VAL A CA 1
ATOM 796 C C . VAL A 1 103 ? 30.094 -4.805 -19.827 1.00 92.56 103 VAL A C 1
ATOM 798 O O . VAL A 1 103 ? 30.513 -4.267 -20.855 1.00 92.56 103 VAL A O 1
ATOM 801 N N . SER A 1 104 ? 30.916 -5.279 -18.890 1.00 93.12 104 SER A N 1
ATOM 802 C CA . SER A 1 104 ? 32.369 -5.092 -18.941 1.00 93.12 104 SER A CA 1
ATOM 803 C C . SER A 1 104 ? 33.013 -5.792 -20.151 1.00 93.12 104 SER A C 1
ATOM 805 O O . SER A 1 104 ? 33.740 -5.124 -20.891 1.00 93.12 104 SER A O 1
ATOM 807 N N . PRO A 1 105 ? 32.722 -7.073 -20.459 1.00 92.69 105 PRO A N 1
ATOM 808 C CA . PRO A 1 105 ? 33.256 -7.740 -21.645 1.00 92.69 105 PRO A CA 1
ATOM 809 C C . PRO A 1 105 ? 32.822 -7.073 -22.953 1.00 92.69 105 PRO A C 1
ATOM 811 O O . PRO A 1 105 ? 33.645 -6.887 -23.847 1.00 92.69 105 PRO A O 1
ATOM 814 N N . LEU A 1 106 ? 31.548 -6.678 -23.065 1.00 91.56 106 LEU A N 1
ATOM 815 C CA . LEU A 1 106 ? 31.028 -6.047 -24.281 1.00 91.56 106 LEU A CA 1
ATOM 816 C C . LEU A 1 106 ? 31.617 -4.652 -24.504 1.00 91.56 106 LEU A C 1
ATOM 818 O O . LEU A 1 106 ? 31.952 -4.309 -25.633 1.00 91.56 106 LEU A O 1
ATOM 822 N N . THR A 1 107 ? 31.789 -3.866 -23.441 1.00 92.31 107 THR A N 1
ATOM 823 C CA . THR A 1 107 ? 32.330 -2.500 -23.537 1.00 92.31 107 THR A CA 1
ATOM 824 C C . THR A 1 107 ? 33.837 -2.496 -23.800 1.00 92.31 107 THR A C 1
ATOM 826 O O . THR A 1 107 ? 34.343 -1.609 -24.482 1.00 92.31 107 THR A O 1
ATOM 829 N N . ASN A 1 108 ? 34.563 -3.498 -23.296 1.00 92.25 108 ASN A N 1
ATOM 830 C CA . ASN A 1 108 ? 36.009 -3.622 -23.493 1.00 92.25 108 ASN A CA 1
ATOM 831 C C . ASN A 1 108 ? 36.393 -4.225 -24.854 1.00 92.25 108 ASN A C 1
ATOM 833 O O . ASN A 1 108 ? 37.560 -4.161 -25.246 1.00 92.25 108 ASN A O 1
ATOM 837 N N . SER A 1 109 ? 35.441 -4.810 -25.586 1.00 90.94 109 SER A N 1
ATOM 838 C CA . SER A 1 109 ? 35.684 -5.305 -26.939 1.00 90.94 109 SER A CA 1
ATOM 839 C C . SER A 1 109 ? 35.670 -4.158 -27.950 1.00 90.94 109 SER A C 1
ATOM 841 O O . SER A 1 109 ? 34.744 -3.354 -27.997 1.00 90.94 109 SER A O 1
ATOM 843 N N . ALA A 1 110 ? 36.673 -4.115 -28.830 1.00 88.81 110 ALA A N 1
ATOM 844 C CA . ALA A 1 110 ? 36.710 -3.156 -29.937 1.00 88.81 110 ALA A CA 1
ATOM 845 C C . ALA A 1 110 ? 35.650 -3.448 -31.018 1.00 88.81 110 ALA A C 1
ATOM 847 O O . ALA A 1 110 ? 35.352 -2.580 -31.838 1.00 88.81 110 ALA A O 1
ATOM 848 N N . ASN A 1 111 ? 35.103 -4.671 -31.052 1.00 90.00 111 ASN A N 1
ATOM 849 C CA . ASN A 1 111 ? 34.059 -5.066 -31.994 1.00 90.00 111 ASN A CA 1
ATOM 850 C C . ASN A 1 111 ? 33.102 -6.104 -31.371 1.00 90.00 111 ASN A C 1
ATOM 852 O O . ASN A 1 111 ? 33.116 -7.279 -31.756 1.00 90.00 111 ASN A O 1
ATOM 856 N N . PRO A 1 112 ? 32.248 -5.688 -30.421 1.00 84.81 112 PRO A N 1
ATOM 857 C CA . PRO A 1 112 ? 31.476 -6.598 -29.578 1.00 84.81 112 PRO A CA 1
ATOM 858 C C . PRO A 1 112 ? 30.474 -7.466 -30.342 1.00 84.81 112 PRO A C 1
ATOM 860 O O . PRO A 1 112 ? 30.068 -8.506 -29.832 1.00 84.81 112 PRO A O 1
ATOM 863 N N . LEU A 1 113 ? 30.087 -7.084 -31.563 1.00 85.25 113 LEU A N 1
ATOM 864 C CA . LEU A 1 113 ? 29.164 -7.858 -32.399 1.00 85.25 113 LEU A CA 1
ATOM 865 C C . LEU A 1 113 ? 29.824 -9.100 -33.011 1.00 85.25 113 LEU A C 1
ATOM 867 O O . LEU A 1 113 ? 29.191 -10.151 -33.099 1.00 85.25 113 LEU A O 1
ATOM 871 N N . PHE A 1 114 ? 31.095 -8.994 -33.404 1.00 89.38 114 PHE A N 1
ATOM 872 C CA . PHE A 1 114 ? 31.805 -10.047 -34.142 1.00 89.38 114 PHE A CA 1
ATOM 873 C C . PHE A 1 114 ? 32.947 -10.689 -33.352 1.00 89.38 114 PHE A C 1
ATOM 875 O O . PHE A 1 114 ? 33.515 -11.685 -33.796 1.00 89.38 114 PHE A O 1
ATOM 882 N N . ASP A 1 115 ? 33.279 -10.154 -32.180 1.00 89.81 115 ASP A N 1
ATOM 883 C CA . ASP A 1 115 ? 34.311 -10.707 -31.316 1.00 89.81 115 ASP A CA 1
ATOM 884 C C . ASP A 1 115 ? 33.877 -12.085 -30.765 1.00 89.81 115 ASP A C 1
ATOM 886 O O . ASP A 1 115 ? 32.838 -12.195 -30.097 1.00 89.81 115 ASP A O 1
ATOM 890 N N . PRO A 1 116 ? 34.625 -13.170 -31.046 1.00 89.25 116 PRO A N 1
ATOM 891 C CA . PRO A 1 116 ? 34.284 -14.507 -30.572 1.00 89.25 116 PRO A CA 1
ATOM 892 C C . PRO A 1 116 ? 34.473 -14.669 -29.056 1.00 89.25 116 PRO A C 1
ATOM 894 O O . PRO A 1 116 ? 33.888 -15.575 -28.468 1.00 89.25 116 PRO A O 1
ATOM 897 N N . THR A 1 117 ? 35.254 -13.804 -28.404 1.00 89.00 117 THR A N 1
ATOM 898 C CA . THR A 1 117 ? 35.542 -13.898 -26.963 1.00 89.00 117 THR A CA 1
ATOM 899 C C . THR A 1 117 ? 34.374 -13.431 -26.092 1.00 89.00 117 THR A C 1
ATOM 901 O O . THR A 1 117 ? 34.242 -13.875 -24.954 1.00 89.00 117 THR A O 1
ATOM 904 N N . VAL A 1 118 ? 33.465 -12.619 -26.645 1.00 91.75 118 VAL A N 1
ATOM 905 C CA . VAL A 1 118 ? 32.309 -12.049 -25.926 1.00 91.75 118 VAL A CA 1
ATOM 906 C C . VAL A 1 118 ? 30.969 -12.694 -26.310 1.00 91.75 118 VAL A C 1
ATOM 908 O O . VAL A 1 118 ? 29.907 -12.180 -25.969 1.00 91.75 118 VAL A O 1
ATOM 911 N N . VAL A 1 119 ? 30.986 -13.855 -26.983 1.00 91.62 119 VAL A N 1
ATOM 912 C CA . VAL A 1 119 ? 29.769 -14.617 -27.358 1.00 91.62 119 VAL A CA 1
ATOM 913 C C . VAL A 1 119 ? 28.900 -14.940 -26.138 1.00 91.62 119 VAL A C 1
ATOM 915 O O . VAL A 1 119 ? 27.676 -14.820 -26.200 1.00 91.62 119 VAL A O 1
ATOM 918 N N . SER A 1 120 ? 29.531 -15.331 -25.025 1.00 90.94 120 SER A N 1
ATOM 919 C CA . SER A 1 120 ? 28.834 -15.634 -23.768 1.00 90.94 120 SER A CA 1
ATOM 920 C C . SER A 1 120 ? 28.119 -14.396 -23.219 1.00 90.94 120 SER A C 1
ATOM 922 O O . SER A 1 120 ? 26.927 -14.452 -22.931 1.00 90.94 120 SER A O 1
ATOM 924 N N . ALA A 1 121 ? 28.811 -13.252 -23.190 1.00 90.69 121 ALA A N 1
ATOM 925 C CA . ALA A 1 121 ? 28.241 -11.977 -22.762 1.00 90.69 121 ALA A CA 1
ATOM 926 C C . ALA A 1 121 ? 27.071 -11.537 -23.661 1.00 90.69 121 ALA A C 1
ATOM 928 O O . ALA A 1 121 ? 26.032 -11.126 -23.154 1.00 90.69 121 ALA A O 1
ATOM 929 N N . ARG A 1 122 ? 27.178 -11.703 -24.990 1.00 90.25 122 ARG A N 1
ATOM 930 C CA . ARG A 1 122 ? 26.058 -11.443 -25.918 1.00 90.25 122 ARG A CA 1
ATOM 931 C C . ARG A 1 122 ? 24.850 -12.336 -25.645 1.00 90.25 122 ARG A C 1
ATOM 933 O O . ARG A 1 122 ? 23.724 -11.859 -25.684 1.00 90.25 122 ARG A O 1
ATOM 940 N N . SER A 1 123 ? 25.078 -13.618 -25.371 1.00 89.44 123 SER A N 1
ATOM 941 C CA . SER A 1 123 ? 23.993 -14.571 -25.103 1.00 89.44 123 SER A CA 1
ATOM 942 C C . SER A 1 123 ? 23.273 -14.231 -23.796 1.00 89.44 123 SER A C 1
ATOM 944 O O . SER A 1 123 ? 22.048 -14.164 -23.781 1.00 89.44 123 SER A O 1
ATOM 946 N N . LYS A 1 124 ? 24.032 -13.916 -22.736 1.00 89.94 124 LYS A N 1
ATOM 947 C CA . LYS A 1 124 ? 23.495 -13.441 -21.452 1.00 89.94 124 LYS A CA 1
ATOM 948 C C . LYS A 1 124 ? 22.730 -12.120 -21.588 1.00 89.94 124 LYS A C 1
ATOM 950 O O . LYS A 1 124 ? 21.713 -11.942 -20.933 1.00 89.94 124 LYS A O 1
ATOM 955 N N . LEU A 1 125 ? 23.182 -11.206 -22.452 1.00 87.81 125 LEU A N 1
ATOM 956 C CA . LEU A 1 125 ? 22.452 -9.968 -22.738 1.00 87.81 125 LEU A CA 1
ATOM 957 C C . LEU A 1 125 ? 21.081 -10.254 -23.365 1.00 87.81 125 LEU A C 1
ATOM 959 O O . LEU A 1 125 ? 20.086 -9.681 -22.935 1.00 87.81 125 LEU A O 1
ATOM 963 N N . VAL A 1 126 ? 21.023 -11.144 -24.361 1.00 85.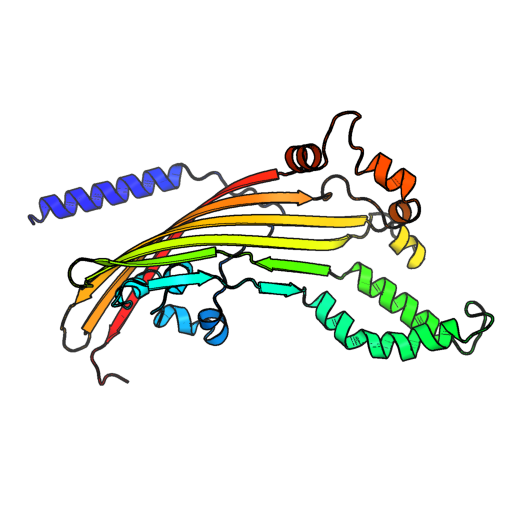06 126 VAL A N 1
ATOM 964 C CA . VAL A 1 126 ? 19.758 -11.543 -25.004 1.00 85.06 126 VAL A CA 1
ATOM 965 C C . VAL A 1 126 ? 18.830 -12.243 -24.007 1.00 85.06 126 VAL A C 1
ATOM 967 O O . VAL A 1 126 ? 17.625 -12.005 -24.022 1.00 85.06 126 VAL A O 1
ATOM 970 N N . GLU A 1 127 ? 19.382 -13.073 -23.122 1.00 87.06 127 GLU A N 1
ATOM 971 C CA . GLU A 1 127 ? 18.628 -13.716 -22.043 1.00 87.06 127 GLU A CA 1
ATOM 972 C C . GLU A 1 127 ? 18.050 -12.690 -21.058 1.00 87.06 127 GLU A C 1
ATOM 974 O O . GLU A 1 127 ? 16.861 -12.751 -20.755 1.00 87.06 127 GLU A O 1
ATOM 979 N N . GLU A 1 128 ? 18.842 -11.710 -20.610 1.00 83.06 128 GLU A N 1
ATOM 980 C CA . GLU A 1 128 ? 18.356 -10.676 -19.688 1.00 83.06 128 GLU A CA 1
ATOM 981 C C . GLU A 1 128 ? 17.281 -9.796 -20.337 1.00 83.06 128 GLU A C 1
ATOM 983 O O . GLU A 1 128 ? 16.266 -9.504 -19.707 1.00 83.06 128 GLU A O 1
ATOM 988 N N . VAL A 1 129 ? 17.446 -9.447 -21.617 1.00 78.94 129 VAL A N 1
ATOM 989 C CA . VAL A 1 129 ? 16.408 -8.767 -22.410 1.00 78.94 129 VAL A CA 1
ATOM 990 C C . VAL A 1 129 ? 15.122 -9.599 -22.458 1.00 78.94 129 VAL A C 1
ATOM 992 O O . VAL A 1 129 ? 14.034 -9.077 -22.213 1.00 78.94 129 VAL A O 1
ATOM 995 N N . GLY A 1 130 ? 15.237 -10.907 -22.701 1.00 76.00 130 GLY A N 1
ATOM 996 C CA . GLY A 1 130 ? 14.098 -11.823 -22.673 1.00 76.00 130 GLY A CA 1
ATOM 997 C C . GLY A 1 130 ? 13.422 -11.881 -21.301 1.00 76.00 130 GLY A C 1
ATOM 998 O O . GLY A 1 130 ? 12.193 -11.861 -21.221 1.00 76.00 130 GLY A O 1
ATOM 999 N N . ASN A 1 131 ? 14.201 -11.887 -20.220 1.00 79.19 131 ASN A N 1
ATOM 1000 C CA . ASN A 1 131 ? 13.683 -11.910 -18.854 1.00 79.19 131 ASN A CA 1
ATOM 1001 C C . ASN A 1 131 ? 12.957 -10.610 -18.486 1.00 79.19 131 ASN A C 1
ATOM 1003 O O . ASN A 1 131 ? 11.885 -10.671 -17.881 1.00 79.19 131 ASN A O 1
ATOM 1007 N N . LEU A 1 132 ? 13.491 -9.445 -18.869 1.00 73.75 132 LEU A N 1
ATOM 1008 C CA . LEU A 1 132 ? 12.875 -8.136 -18.611 1.00 73.75 132 LEU A CA 1
ATOM 1009 C C . LEU A 1 132 ? 11.456 -8.024 -19.186 1.00 73.75 132 LEU A C 1
ATOM 1011 O O . LEU A 1 132 ? 10.600 -7.437 -18.529 1.00 73.75 132 LEU A O 1
ATOM 1015 N N . SER A 1 133 ? 11.176 -8.662 -20.331 1.00 68.88 133 SER A N 1
ATOM 1016 C CA . SER A 1 133 ? 9.833 -8.689 -20.949 1.00 68.88 133 SER A CA 1
ATOM 1017 C C . SER A 1 133 ? 8.736 -9.310 -20.069 1.00 68.88 133 SER A C 1
ATOM 1019 O O . SER A 1 133 ? 7.554 -9.186 -20.372 1.00 68.88 133 SER A O 1
ATOM 1021 N N . SER A 1 134 ? 9.114 -10.003 -18.989 1.00 70.56 134 SER A N 1
ATOM 1022 C CA . SER A 1 134 ? 8.191 -10.697 -18.081 1.00 70.56 134 SER A CA 1
ATOM 1023 C C . SER A 1 134 ? 8.078 -10.064 -16.691 1.00 70.56 134 SER A C 1
ATOM 1025 O O . SER A 1 134 ? 7.278 -10.524 -15.877 1.00 70.56 134 SER A O 1
ATOM 1027 N N . LYS A 1 135 ? 8.875 -9.028 -16.406 1.00 74.06 135 LYS A N 1
ATOM 1028 C CA . LYS A 1 135 ? 8.990 -8.426 -15.072 1.00 74.06 135 LYS A CA 1
ATOM 1029 C C . LYS A 1 135 ? 8.005 -7.266 -14.881 1.00 74.06 135 LYS A C 1
ATOM 1031 O O . LYS A 1 135 ? 7.723 -6.503 -15.805 1.00 74.06 135 LYS A O 1
ATOM 1036 N N . HIS A 1 136 ? 7.538 -7.103 -13.646 1.00 76.31 136 HIS A N 1
ATOM 1037 C CA . HIS A 1 136 ? 6.695 -6.004 -13.185 1.00 76.31 136 HIS A CA 1
ATOM 1038 C C . HIS A 1 136 ? 7.516 -5.072 -12.290 1.00 76.31 136 HIS A C 1
ATOM 1040 O O . HIS A 1 136 ? 7.841 -5.376 -11.138 1.00 76.31 136 HIS A O 1
ATOM 1046 N N . LEU A 1 137 ? 7.863 -3.901 -12.813 1.00 77.62 137 LEU A N 1
ATOM 1047 C CA . LEU A 1 137 ? 8.702 -2.926 -12.125 1.00 77.62 137 LEU A CA 1
ATOM 1048 C C . LEU A 1 137 ? 7.820 -1.871 -11.478 1.00 77.62 137 LEU A C 1
ATOM 1050 O O . LEU A 1 137 ? 7.268 -1.016 -12.159 1.00 77.62 137 LEU A O 1
ATOM 1054 N N . GLY A 1 138 ? 7.685 -1.919 -10.158 1.00 76.31 138 GLY A N 1
ATOM 1055 C CA . GLY A 1 138 ? 6.824 -0.998 -9.431 1.00 76.31 138 GLY A CA 1
ATOM 1056 C C . GLY A 1 138 ? 7.508 -0.330 -8.258 1.00 76.31 138 GLY A C 1
ATOM 1057 O O . GLY A 1 138 ? 8.345 -0.917 -7.577 1.00 76.31 138 GLY A O 1
ATOM 1058 N N . VAL A 1 139 ? 7.105 0.906 -8.000 1.00 70.50 139 VAL A N 1
ATOM 1059 C CA . VAL A 1 139 ? 7.482 1.692 -6.831 1.00 70.50 139 VAL A CA 1
ATOM 1060 C C . VAL A 1 139 ? 6.202 2.112 -6.128 1.00 70.50 139 VAL A C 1
ATOM 1062 O O . VAL A 1 139 ? 5.274 2.620 -6.756 1.00 70.50 139 VAL A O 1
ATOM 1065 N N . ASN A 1 140 ? 6.139 1.925 -4.815 1.00 76.56 140 ASN A N 1
ATOM 1066 C CA . ASN A 1 140 ? 5.009 2.373 -4.013 1.00 76.56 140 ASN A CA 1
ATOM 1067 C C . ASN A 1 140 ? 5.457 3.366 -2.945 1.00 76.56 140 ASN A C 1
ATOM 1069 O O . ASN A 1 140 ? 6.527 3.226 -2.353 1.00 76.56 140 ASN A O 1
ATOM 1073 N N . ILE A 1 141 ? 4.617 4.368 -2.695 1.00 67.81 141 ILE A N 1
ATOM 1074 C CA . ILE A 1 141 ? 4.830 5.376 -1.660 1.00 67.81 141 ILE A CA 1
ATOM 1075 C C . ILE A 1 141 ? 3.536 5.524 -0.861 1.00 67.81 141 ILE A C 1
ATOM 1077 O O . ILE A 1 141 ? 2.504 5.954 -1.366 1.00 67.81 141 ILE A O 1
ATOM 1081 N N . ASP A 1 142 ? 3.594 5.189 0.419 1.00 73.50 142 ASP A N 1
ATOM 1082 C CA . ASP A 1 142 ? 2.559 5.532 1.384 1.00 73.50 142 ASP A CA 1
ATOM 1083 C C . ASP A 1 142 ? 2.853 6.934 1.924 1.00 73.50 142 ASP A C 1
ATOM 1085 O O . ASP A 1 142 ? 3.951 7.184 2.423 1.00 73.50 142 ASP A O 1
ATOM 1089 N N . PHE A 1 143 ? 1.891 7.850 1.840 1.00 66.19 143 PHE A N 1
ATOM 1090 C CA . PHE A 1 143 ? 2.023 9.221 2.337 1.00 66.19 143 PHE A CA 1
ATOM 1091 C C . PHE A 1 143 ? 1.544 9.350 3.788 1.00 66.19 143 PHE A C 1
ATOM 1093 O O . PHE A 1 143 ? 0.913 8.451 4.348 1.00 66.19 143 PHE A O 1
ATOM 1100 N N . LEU A 1 144 ? 1.829 10.508 4.398 1.00 66.31 144 LEU A N 1
ATOM 1101 C CA . LEU A 1 144 ? 1.400 10.837 5.757 1.00 66.31 144 LEU A CA 1
ATOM 1102 C C . LEU A 1 144 ? -0.115 10.686 5.908 1.00 66.31 144 LEU A C 1
ATOM 1104 O O . LEU A 1 144 ? -0.902 11.381 5.268 1.00 66.31 144 LEU A O 1
ATOM 1108 N N . GLY A 1 145 ? -0.496 9.807 6.823 1.00 78.38 145 GLY A N 1
ATOM 1109 C CA . GLY A 1 145 ? -1.844 9.715 7.354 1.00 78.38 145 GLY A CA 1
ATOM 1110 C C . GLY A 1 145 ? -1.863 10.006 8.849 1.00 78.38 145 GLY A C 1
ATOM 1111 O O . GLY A 1 145 ? -0.823 10.238 9.471 1.00 78.38 145 GLY A O 1
ATOM 1112 N N . PHE A 1 146 ? -3.041 9.959 9.455 1.00 88.62 146 PHE A N 1
ATOM 1113 C CA . PHE A 1 146 ? -3.173 10.044 10.904 1.00 88.62 146 PHE A CA 1
ATOM 1114 C C . PHE A 1 146 ? -4.235 9.081 11.418 1.00 88.62 146 PHE A C 1
ATOM 1116 O O . PHE A 1 146 ? -5.230 8.817 10.748 1.00 88.62 146 PHE A O 1
ATOM 1123 N N . GLY A 1 147 ? -4.026 8.596 12.636 1.00 91.06 147 GLY A N 1
ATOM 1124 C CA . GLY A 1 147 ? -4.993 7.834 13.412 1.00 91.06 147 GLY A CA 1
ATOM 1125 C C . GLY A 1 147 ? -5.297 8.536 14.732 1.00 91.06 147 GLY A C 1
ATOM 1126 O O . GLY A 1 147 ? -4.407 9.108 15.363 1.00 91.06 147 GLY A O 1
ATOM 1127 N N . LEU A 1 148 ? -6.552 8.471 15.161 1.00 94.75 148 LEU A N 1
ATOM 1128 C CA . LEU A 1 148 ? -7.040 8.955 16.445 1.00 94.75 148 LEU A CA 1
ATOM 1129 C C . LEU A 1 148 ? -7.931 7.885 17.078 1.00 94.75 148 LEU A C 1
ATOM 1131 O O . LEU A 1 148 ? -8.799 7.320 16.419 1.00 94.75 148 LEU A O 1
ATOM 1135 N N . SER A 1 149 ? -7.745 7.641 18.371 1.00 95.75 149 SER A N 1
ATOM 1136 C CA . SER A 1 149 ? -8.614 6.792 19.180 1.00 95.75 149 SER A CA 1
ATOM 1137 C C . SER A 1 149 ? -8.999 7.532 20.447 1.00 95.75 149 SER A C 1
ATOM 1139 O O . SER A 1 149 ? -8.146 8.116 21.121 1.00 95.75 149 SER A O 1
ATOM 1141 N N . VAL A 1 150 ? -10.290 7.516 20.759 1.00 95.56 150 VAL A N 1
ATOM 1142 C CA . VAL A 1 150 ? -10.874 8.169 21.926 1.00 95.56 150 VAL A CA 1
ATOM 1143 C C . VAL A 1 150 ? -11.655 7.120 22.719 1.00 95.56 150 VAL A C 1
ATOM 1145 O O . VAL A 1 150 ? -12.732 6.708 22.276 1.00 95.56 150 VAL A O 1
ATOM 1148 N N . PRO A 1 151 ? -11.153 6.671 23.885 1.00 93.69 151 PRO A N 1
ATOM 1149 C CA . PRO A 1 151 ? -11.933 5.828 24.780 1.00 93.69 151 PRO A CA 1
ATOM 1150 C C . PRO A 1 151 ? -13.087 6.631 25.394 1.00 93.69 151 PRO A C 1
ATOM 1152 O O . PRO A 1 151 ? -12.942 7.804 25.736 1.00 93.69 151 PRO A O 1
ATOM 1155 N N . MET A 1 152 ? -14.235 5.983 25.553 1.00 91.25 152 MET A N 1
ATOM 1156 C CA . MET A 1 152 ? -15.491 6.556 26.037 1.00 91.25 152 MET A CA 1
ATOM 1157 C C . MET A 1 152 ? -16.144 5.624 27.061 1.00 91.25 152 MET A C 1
ATOM 1159 O O . MET A 1 152 ? -15.806 4.442 27.129 1.00 91.25 152 MET A O 1
ATOM 1163 N N . VAL A 1 153 ? -17.090 6.156 27.844 1.00 83.12 153 VAL A N 1
ATOM 1164 C CA . VAL A 1 153 ? -17.931 5.390 28.790 1.00 83.12 153 VAL A CA 1
ATOM 1165 C C . VAL A 1 153 ? -17.083 4.472 29.681 1.00 83.12 153 VAL A C 1
ATOM 1167 O O . VAL A 1 153 ? -17.073 3.256 29.514 1.00 83.12 153 VAL A O 1
ATOM 1170 N N . ASP A 1 154 ? -16.261 5.067 30.550 1.00 81.62 154 ASP A N 1
ATOM 1171 C CA . ASP A 1 154 ? -15.335 4.347 31.443 1.00 81.62 154 ASP A CA 1
ATOM 1172 C C . ASP A 1 154 ? -14.452 3.295 30.739 1.00 81.62 154 ASP A C 1
ATOM 1174 O O . ASP A 1 154 ? -14.086 2.264 31.307 1.00 81.62 154 ASP A O 1
ATOM 1178 N N . LYS A 1 155 ? -14.063 3.578 29.486 1.00 80.12 155 LYS A N 1
ATOM 1179 C CA . LYS A 1 155 ? -13.233 2.717 28.620 1.00 80.12 155 LYS A CA 1
ATOM 1180 C C . LYS A 1 155 ? -13.925 1.426 28.173 1.00 80.12 155 LYS A C 1
ATOM 1182 O O . LYS A 1 155 ? -13.244 0.499 27.737 1.00 80.12 155 LYS A O 1
ATOM 1187 N N . GLN A 1 156 ? -15.246 1.329 28.301 1.00 90.88 156 GLN A N 1
ATOM 1188 C CA . GLN A 1 156 ? -16.018 0.236 27.705 1.00 90.88 156 GLN A CA 1
ATOM 1189 C C . GLN A 1 156 ? -16.271 0.476 26.219 1.00 90.88 156 GLN A C 1
ATOM 1191 O O . GLN A 1 156 ? -16.474 -0.475 25.476 1.00 90.88 156 GLN A O 1
ATOM 1196 N N . MET A 1 157 ? -16.238 1.729 25.769 1.00 95.25 157 MET A N 1
ATOM 1197 C CA . MET A 1 157 ? -16.376 2.094 24.363 1.00 95.25 157 MET A CA 1
ATOM 1198 C C . MET A 1 157 ? -15.101 2.756 23.852 1.00 95.25 157 MET A C 1
ATOM 1200 O O . MET A 1 157 ? -14.364 3.375 24.617 1.00 95.25 157 MET A O 1
ATOM 1204 N N . ALA A 1 158 ? -14.855 2.664 22.551 1.00 96.38 158 ALA A N 1
ATOM 1205 C CA . ALA A 1 158 ? -13.825 3.450 21.885 1.00 96.38 158 ALA A CA 1
ATOM 1206 C C . ALA A 1 158 ? -14.302 3.885 20.498 1.00 96.38 158 ALA A C 1
ATOM 1208 O O . ALA A 1 158 ? -14.899 3.089 19.769 1.00 96.38 158 ALA A O 1
ATOM 1209 N N . LEU A 1 159 ? -14.024 5.141 20.145 1.00 96.81 159 LEU A N 1
ATOM 1210 C CA . LEU A 1 159 ? -14.143 5.638 18.777 1.00 96.81 159 LEU A CA 1
ATOM 1211 C C . LEU A 1 159 ? -12.766 5.703 18.132 1.00 96.81 159 LEU A C 1
ATOM 1213 O O . LEU A 1 159 ? -11.824 6.196 18.748 1.00 96.81 159 LEU A O 1
ATOM 1217 N N . GLY A 1 160 ? -12.674 5.241 16.890 1.00 94.94 160 GLY A N 1
ATOM 1218 C CA . GLY A 1 160 ? -11.491 5.351 16.046 1.00 94.94 160 GLY A CA 1
ATOM 1219 C C . GLY A 1 160 ? -11.763 6.226 14.827 1.00 94.94 160 GLY A C 1
ATOM 1220 O O . GLY A 1 160 ? -12.851 6.186 14.257 1.00 94.94 160 GLY A O 1
ATOM 1221 N N . LEU A 1 161 ? -10.766 6.998 14.416 1.00 94.62 161 LEU A N 1
ATOM 1222 C CA . LEU A 1 161 ? -10.738 7.740 13.161 1.00 94.62 161 LEU A CA 1
ATOM 1223 C C . LEU A 1 161 ? -9.367 7.535 12.520 1.00 94.62 161 LEU A C 1
ATOM 1225 O O . LEU A 1 161 ? -8.354 7.642 13.207 1.00 94.62 161 LEU A O 1
ATOM 1229 N N . SER A 1 162 ? -9.320 7.263 11.223 1.00 92.50 162 SER A N 1
ATOM 1230 C CA . SER A 1 162 ? -8.065 7.176 10.482 1.00 92.50 162 SER A CA 1
ATOM 1231 C C . SER A 1 162 ? -8.209 7.732 9.077 1.00 92.50 162 SER A C 1
ATOM 1233 O O . SER A 1 162 ? -9.213 7.483 8.413 1.00 92.50 162 SER A O 1
ATOM 1235 N N . LEU A 1 163 ? -7.199 8.465 8.626 1.00 89.50 163 LEU A N 1
ATOM 1236 C CA . LEU A 1 163 ? -7.043 8.918 7.251 1.00 89.50 163 LEU A CA 1
ATOM 1237 C C . LEU A 1 163 ? -5.674 8.464 6.755 1.00 89.50 163 LEU A C 1
ATOM 1239 O O . LEU A 1 163 ? -4.671 8.731 7.415 1.00 89.50 163 LEU A O 1
ATOM 1243 N N . TYR A 1 164 ? -5.616 7.823 5.591 1.00 85.25 164 TYR A N 1
ATOM 1244 C CA . TYR A 1 164 ? -4.352 7.463 4.951 1.00 85.25 164 TYR A CA 1
ATOM 1245 C C . TYR A 1 164 ? -4.422 7.625 3.434 1.00 85.25 164 TYR A C 1
ATOM 1247 O O . TYR A 1 164 ? -5.504 7.570 2.847 1.00 85.25 164 TYR A O 1
ATOM 1255 N N . PHE A 1 165 ? -3.258 7.821 2.815 1.00 83.38 165 PHE A N 1
ATOM 1256 C CA . PHE A 1 165 ? -3.100 7.920 1.369 1.00 83.38 165 PHE A CA 1
ATOM 1257 C C . PHE A 1 165 ? -1.921 7.056 0.916 1.00 83.38 165 PHE A C 1
ATOM 1259 O O . PHE A 1 165 ? -0.866 7.065 1.548 1.00 83.38 165 PHE A O 1
ATOM 1266 N N . GLN A 1 166 ? -2.110 6.290 -0.153 1.00 82.19 166 GLN A N 1
ATOM 1267 C CA . GLN A 1 166 ? -1.119 5.370 -0.709 1.00 82.19 166 GLN A CA 1
ATOM 1268 C C . GLN A 1 166 ? -1.063 5.539 -2.218 1.00 82.19 166 GLN A C 1
ATOM 1270 O O . GLN A 1 166 ? -2.096 5.751 -2.853 1.00 82.19 166 GLN A O 1
ATOM 1275 N N . THR A 1 167 ? 0.129 5.416 -2.786 1.00 80.31 167 THR A N 1
ATOM 1276 C CA . THR A 1 167 ? 0.334 5.411 -4.230 1.00 80.31 167 THR A CA 1
ATOM 1277 C C . THR A 1 167 ? 1.166 4.220 -4.660 1.00 80.31 167 THR A C 1
ATOM 1279 O O . THR A 1 167 ? 2.055 3.764 -3.939 1.00 80.31 167 THR A O 1
ATOM 1282 N N . LEU A 1 168 ? 0.909 3.758 -5.872 1.00 80.94 168 LEU A N 1
ATOM 1283 C CA . LEU A 1 168 ? 1.673 2.733 -6.562 1.00 80.94 168 LEU A CA 1
ATOM 1284 C C . LEU A 1 168 ? 1.853 3.184 -8.003 1.00 80.94 168 LEU A C 1
ATOM 1286 O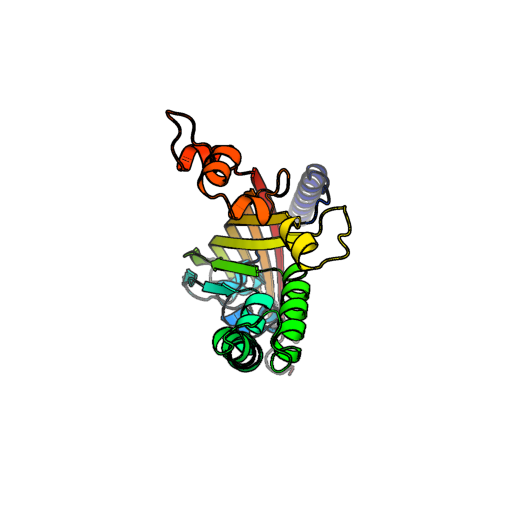 O . LEU A 1 168 ? 0.870 3.517 -8.657 1.00 80.94 168 LEU A O 1
ATOM 1290 N N . THR A 1 169 ? 3.084 3.164 -8.486 1.00 82.06 169 THR A N 1
ATOM 1291 C CA . THR A 1 169 ? 3.401 3.344 -9.897 1.00 82.06 169 THR A CA 1
ATOM 1292 C C . THR A 1 169 ? 4.103 2.088 -10.374 1.00 82.06 169 THR A C 1
ATOM 1294 O O . THR A 1 169 ? 5.143 1.723 -9.833 1.00 82.06 169 THR A O 1
ATOM 1297 N N . GLU A 1 170 ? 3.528 1.425 -11.364 1.00 82.19 170 GLU A N 1
ATOM 1298 C CA . GLU A 1 170 ? 4.026 0.194 -11.965 1.00 82.19 170 GLU A CA 1
ATOM 1299 C C . GLU A 1 170 ? 4.269 0.390 -13.454 1.00 82.19 170 GLU A C 1
ATOM 1301 O O . GLU A 1 170 ? 3.512 1.076 -14.134 1.00 82.19 170 GLU A O 1
ATOM 1306 N N . PHE A 1 171 ? 5.315 -0.258 -13.944 1.00 82.62 171 PHE A N 1
ATOM 1307 C CA . PHE A 1 171 ? 5.657 -0.408 -15.344 1.00 82.62 171 PHE A CA 1
ATOM 1308 C C . PHE A 1 171 ? 5.776 -1.898 -15.634 1.00 82.62 171 PHE A C 1
ATOM 1310 O O . PHE A 1 171 ? 6.395 -2.645 -14.870 1.00 82.62 171 PHE A O 1
ATOM 1317 N N . ARG A 1 172 ? 5.201 -2.342 -16.744 1.00 83.56 172 ARG A N 1
ATOM 1318 C CA . ARG A 1 172 ? 5.356 -3.712 -17.230 1.00 83.56 172 ARG A CA 1
ATOM 1319 C C . ARG A 1 172 ? 5.529 -3.706 -18.735 1.00 83.56 172 ARG A C 1
ATOM 1321 O O . ARG A 1 172 ? 4.983 -2.844 -19.416 1.00 83.56 172 ARG A O 1
ATOM 1328 N N . LEU A 1 173 ? 6.256 -4.696 -19.230 1.00 81.62 173 LEU A N 1
ATOM 1329 C CA . LEU A 1 173 ? 6.297 -4.996 -20.652 1.00 81.62 173 LEU A CA 1
ATOM 1330 C C . LEU A 1 173 ? 5.229 -6.045 -20.963 1.00 81.62 173 LEU A C 1
ATOM 1332 O O . LEU A 1 173 ? 5.049 -7.005 -20.211 1.00 81.62 173 LEU A O 1
ATOM 1336 N N . ALA A 1 174 ? 4.487 -5.844 -22.043 1.00 80.56 174 ALA A N 1
ATOM 1337 C CA . ALA A 1 174 ? 3.499 -6.782 -22.541 1.00 80.56 174 ALA A CA 1
ATOM 1338 C C . ALA A 1 174 ? 3.834 -7.161 -23.982 1.00 80.56 174 ALA A C 1
ATOM 1340 O O . ALA A 1 174 ? 4.097 -6.313 -24.829 1.00 80.56 174 ALA A O 1
ATOM 1341 N N . LYS A 1 175 ? 3.824 -8.466 -24.263 1.00 78.06 175 LYS A N 1
ATOM 1342 C CA . LYS A 1 175 ? 4.119 -8.963 -25.606 1.00 78.06 175 LYS A CA 1
ATOM 1343 C C . LYS A 1 175 ? 2.973 -8.644 -26.548 1.00 78.06 175 LYS A C 1
ATOM 1345 O O . LYS A 1 175 ? 1.845 -9.086 -26.320 1.00 78.06 175 LYS A O 1
ATOM 1350 N N . LYS A 1 176 ? 3.291 -7.965 -27.644 1.00 72.12 176 LYS A N 1
ATOM 1351 C CA . LYS A 1 176 ? 2.343 -7.694 -28.720 1.00 72.12 176 LYS A CA 1
ATOM 1352 C C . LYS A 1 176 ? 2.155 -8.921 -29.613 1.00 72.12 176 LYS A C 1
ATOM 1354 O O . LYS A 1 176 ? 3.043 -9.759 -29.761 1.00 72.12 176 LYS A O 1
ATOM 1359 N N . GLY A 1 177 ? 0.971 -9.036 -30.214 1.00 60.41 177 GLY A N 1
ATOM 1360 C CA . GLY A 1 177 ? 0.477 -10.233 -30.911 1.00 60.41 177 GLY A CA 1
ATOM 1361 C C . GLY A 1 177 ? 1.247 -10.719 -32.152 1.00 60.41 177 GLY A C 1
ATOM 1362 O O . GLY A 1 177 ? 0.826 -11.717 -32.738 1.00 60.41 177 GLY A O 1
ATOM 1363 N N . VAL A 1 178 ? 2.349 -10.078 -32.566 1.00 67.88 178 VAL A N 1
ATOM 1364 C CA . VAL A 1 178 ? 3.239 -10.591 -33.623 1.00 67.88 178 VAL A CA 1
ATOM 1365 C C . VAL A 1 178 ? 4.479 -11.210 -32.969 1.00 67.88 178 VAL A C 1
ATOM 1367 O O . VAL A 1 178 ? 5.305 -10.479 -32.434 1.00 67.88 178 VAL A O 1
ATOM 1370 N N . PRO A 1 179 ? 4.641 -12.545 -32.998 1.00 75.25 179 PRO A N 1
ATOM 1371 C CA . PRO A 1 179 ? 5.820 -13.190 -32.436 1.00 75.25 179 PRO A CA 1
ATOM 1372 C C . PRO A 1 179 ? 7.012 -13.004 -33.380 1.00 75.25 179 PRO A C 1
ATOM 1374 O O . PRO A 1 179 ? 7.142 -13.705 -34.390 1.00 75.25 179 PRO A O 1
ATOM 1377 N N . TRP A 1 180 ? 7.895 -12.067 -33.053 1.00 80.31 180 TRP A N 1
ATOM 1378 C CA . TRP A 1 180 ? 9.153 -11.883 -33.760 1.00 80.31 180 TRP A CA 1
ATOM 1379 C C . TRP A 1 180 ? 10.133 -13.005 -33.387 1.00 80.31 180 TRP A C 1
ATOM 1381 O O . TRP A 1 180 ? 10.326 -13.296 -32.206 1.00 80.31 180 TRP A O 1
ATOM 1391 N N . PRO A 1 181 ? 10.795 -13.647 -34.368 1.00 82.06 181 PRO A N 1
ATOM 1392 C CA . PRO A 1 181 ? 11.849 -14.621 -34.079 1.00 82.06 181 PRO A CA 1
ATOM 1393 C C . PRO A 1 181 ? 13.087 -13.999 -33.420 1.00 82.06 181 PRO A C 1
ATOM 1395 O O . PRO A 1 181 ? 13.835 -14.700 -32.743 1.00 82.06 181 PRO A O 1
ATOM 1398 N N . ASP A 1 182 ? 13.321 -12.704 -33.654 1.00 81.94 182 ASP A N 1
ATOM 1399 C CA . ASP A 1 182 ? 14.429 -11.948 -33.077 1.00 81.94 182 ASP A CA 1
ATOM 1400 C C . ASP A 1 182 ? 13.985 -11.299 -31.748 1.00 81.94 182 ASP A C 1
ATOM 1402 O O . ASP A 1 182 ? 13.051 -10.493 -31.761 1.00 81.94 182 ASP A O 1
ATOM 1406 N N . PRO A 1 183 ? 14.635 -11.611 -30.609 1.00 76.75 183 PRO A N 1
ATOM 1407 C CA . PRO A 1 183 ? 14.265 -11.070 -29.299 1.00 76.75 183 PRO A CA 1
ATOM 1408 C C . PRO A 1 183 ? 14.383 -9.546 -29.180 1.00 76.75 183 PRO A C 1
ATOM 1410 O O . PRO A 1 183 ? 13.657 -8.941 -28.398 1.00 76.75 183 PRO A O 1
ATOM 1413 N N . ILE A 1 184 ? 15.284 -8.918 -29.939 1.00 78.19 184 ILE A N 1
ATOM 1414 C CA . ILE A 1 184 ? 15.451 -7.462 -29.941 1.00 78.19 184 ILE A CA 1
ATOM 1415 C C . ILE A 1 184 ? 14.311 -6.813 -30.720 1.00 78.19 184 ILE A C 1
ATOM 1417 O O . ILE A 1 184 ? 13.745 -5.829 -30.253 1.00 78.19 184 ILE A O 1
ATOM 1421 N N . LEU A 1 185 ? 13.934 -7.376 -31.873 1.00 81.50 185 LEU A N 1
ATOM 1422 C CA . LEU A 1 185 ? 12.760 -6.898 -32.612 1.00 81.50 185 LEU A CA 1
ATOM 1423 C C . LEU A 1 185 ? 11.469 -7.121 -31.821 1.00 81.50 185 LEU A C 1
ATOM 1425 O O . LEU A 1 185 ? 10.618 -6.239 -31.819 1.00 81.50 185 LEU A O 1
ATOM 1429 N N . GLN A 1 186 ? 11.361 -8.248 -31.108 1.00 82.19 186 GLN A N 1
ATOM 1430 C CA . GLN A 1 186 ? 10.251 -8.494 -30.189 1.00 82.19 186 GLN A CA 1
ATOM 1431 C C . GLN A 1 186 ? 10.185 -7.405 -29.120 1.00 82.19 186 GLN A C 1
ATOM 1433 O O . GLN A 1 186 ? 9.148 -6.779 -28.972 1.00 82.19 186 GLN A O 1
ATOM 1438 N N . MET A 1 187 ? 11.297 -7.131 -28.434 1.00 81.56 187 MET A N 1
ATOM 1439 C CA . MET A 1 187 ? 11.356 -6.104 -27.393 1.00 81.56 187 MET A CA 1
ATOM 1440 C C . MET A 1 187 ? 10.979 -4.714 -27.930 1.00 81.56 187 MET A C 1
ATOM 1442 O O . MET A 1 187 ? 10.280 -3.971 -27.256 1.00 81.56 187 MET A O 1
ATOM 1446 N N . LEU A 1 188 ? 11.424 -4.340 -29.132 1.00 84.12 188 LEU A N 1
ATOM 1447 C CA . LEU A 1 188 ? 11.088 -3.034 -29.714 1.00 84.12 188 LEU A CA 1
ATOM 1448 C C . LEU A 1 188 ? 9.590 -2.872 -30.023 1.00 84.12 188 LEU A C 1
ATOM 1450 O O . LEU A 1 188 ? 9.098 -1.745 -29.982 1.00 84.12 188 LEU A O 1
ATOM 1454 N N . ASP A 1 189 ? 8.895 -3.973 -30.321 1.00 84.94 189 ASP A N 1
ATOM 1455 C CA . ASP A 1 189 ? 7.448 -4.019 -30.585 1.00 84.94 189 ASP A CA 1
ATOM 1456 C C . ASP A 1 189 ? 6.623 -4.362 -29.329 1.00 84.94 189 ASP A C 1
ATOM 1458 O O . ASP A 1 189 ? 5.394 -4.290 -29.363 1.00 84.94 189 ASP A O 1
ATOM 1462 N N . ASP A 1 190 ? 7.277 -4.731 -28.221 1.00 84.69 190 ASP A N 1
ATOM 1463 C CA . ASP A 1 190 ? 6.618 -4.958 -26.939 1.00 84.69 190 ASP A CA 1
ATOM 1464 C C . ASP A 1 190 ? 6.037 -3.636 -26.412 1.00 84.69 190 ASP A C 1
ATOM 1466 O O . ASP A 1 190 ? 6.640 -2.558 -26.497 1.00 84.69 190 ASP A O 1
ATOM 1470 N N . GLU A 1 191 ? 4.837 -3.747 -25.853 1.00 86.69 191 GLU A N 1
ATOM 1471 C CA . GLU A 1 191 ? 4.088 -2.645 -25.270 1.00 86.69 191 GLU A CA 1
ATOM 1472 C C . GLU A 1 191 ? 4.640 -2.347 -23.879 1.00 86.69 191 GLU A C 1
ATOM 1474 O O . GLU A 1 191 ? 4.783 -3.235 -23.034 1.00 86.69 191 GLU A O 1
ATOM 1479 N N . VAL A 1 192 ? 4.944 -1.081 -23.632 1.00 85.25 192 VAL A N 1
ATOM 1480 C CA . VAL A 1 192 ? 5.230 -0.568 -22.303 1.00 85.25 192 VAL A CA 1
ATOM 1481 C C . VAL A 1 192 ? 3.907 -0.103 -21.732 1.00 85.25 192 VAL A C 1
ATOM 1483 O O . VAL A 1 192 ? 3.263 0.773 -22.288 1.00 85.25 192 VAL A O 1
ATOM 1486 N N . ILE 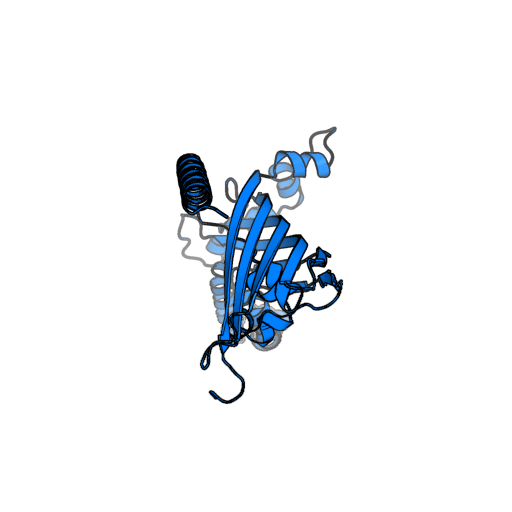A 1 193 ? 3.513 -0.700 -20.615 1.00 85.44 193 ILE A N 1
ATOM 1487 C CA . ILE A 1 193 ? 2.291 -0.335 -19.912 1.00 85.44 193 ILE A CA 1
ATOM 1488 C C . ILE A 1 193 ? 2.700 0.281 -18.587 1.00 85.44 193 ILE A C 1
ATOM 1490 O O . ILE A 1 193 ? 3.327 -0.391 -17.757 1.00 85.44 193 ILE A O 1
ATOM 1494 N N . TYR A 1 194 ? 2.324 1.536 -18.369 1.00 84.81 194 TYR A N 1
ATOM 1495 C CA . TYR A 1 194 ? 2.421 2.174 -17.068 1.00 84.81 194 TYR A CA 1
ATOM 1496 C C . TYR A 1 194 ? 1.060 2.251 -16.385 1.00 84.81 194 TYR A C 1
ATOM 1498 O O . TYR A 1 194 ? -0.001 2.456 -16.975 1.00 84.81 194 TYR A O 1
ATOM 1506 N N . ARG A 1 195 ? 1.096 2.141 -15.064 1.00 85.00 195 ARG A N 1
ATOM 1507 C CA . ARG A 1 195 ? -0.076 2.297 -14.218 1.00 85.00 195 ARG A CA 1
ATOM 1508 C C . ARG A 1 195 ? 0.309 3.038 -12.955 1.00 85.00 195 ARG A C 1
ATOM 1510 O O . ARG A 1 195 ? 1.082 2.543 -12.145 1.00 85.00 195 ARG A O 1
ATOM 1517 N N . SER A 1 196 ? -0.264 4.217 -12.766 1.00 83.81 196 SER A N 1
ATOM 1518 C CA . SER A 1 196 ? -0.142 5.008 -11.546 1.00 83.81 196 SER A CA 1
ATOM 1519 C C . SER A 1 196 ? -1.479 5.052 -10.824 1.00 83.81 196 SER A C 1
ATOM 1521 O O . SER A 1 196 ? -2.463 5.583 -11.326 1.00 83.81 196 SER A O 1
ATOM 1523 N N . VAL A 1 197 ? -1.522 4.510 -9.614 1.00 84.62 197 VAL A N 1
ATOM 1524 C CA . VAL A 1 197 ? -2.714 4.463 -8.773 1.00 84.62 197 VAL A CA 1
ATOM 1525 C C . VAL A 1 197 ? -2.478 5.274 -7.509 1.00 84.62 197 VAL A C 1
ATOM 1527 O O . VAL A 1 197 ? -1.493 5.062 -6.808 1.00 84.62 197 VAL A O 1
ATOM 1530 N N . GLY A 1 198 ? -3.420 6.148 -7.169 1.00 84.56 198 GLY A N 1
ATOM 1531 C CA . GLY A 1 198 ? -3.529 6.779 -5.857 1.00 84.56 198 GLY A CA 1
ATOM 1532 C C . GLY A 1 198 ? -4.791 6.319 -5.133 1.00 84.56 198 GLY A C 1
ATOM 1533 O O . GLY A 1 198 ? -5.868 6.264 -5.722 1.00 84.56 198 GLY A O 1
ATOM 1534 N N . GLN A 1 199 ? -4.688 6.009 -3.843 1.00 87.06 199 GLN A N 1
ATOM 1535 C CA . GLN A 1 199 ? -5.821 5.635 -3.001 1.00 87.06 199 GLN A CA 1
ATOM 1536 C C . GLN A 1 199 ? -5.780 6.399 -1.682 1.00 87.06 199 GLN A C 1
ATOM 1538 O O . GLN A 1 199 ? -4.833 6.281 -0.910 1.00 87.06 199 GLN A O 1
ATOM 1543 N N . GLY A 1 200 ? -6.843 7.143 -1.399 1.00 87.75 200 GLY A N 1
ATOM 1544 C CA . GLY A 1 200 ? -7.108 7.732 -0.094 1.00 87.75 200 GLY A CA 1
ATOM 1545 C C . GLY A 1 200 ? -8.229 6.984 0.611 1.00 87.75 200 GLY A C 1
ATOM 1546 O O . GLY A 1 200 ? -9.199 6.573 -0.025 1.00 87.75 200 GLY A O 1
ATOM 1547 N N . ALA A 1 201 ? -8.136 6.827 1.925 1.00 89.38 201 ALA A N 1
ATOM 1548 C CA . ALA A 1 201 ? -9.215 6.227 2.692 1.00 89.38 201 ALA A CA 1
ATOM 1549 C C . ALA A 1 201 ? -9.422 6.907 4.041 1.00 89.38 201 ALA A C 1
ATOM 1551 O O . ALA A 1 201 ? -8.473 7.148 4.785 1.00 89.38 201 ALA A O 1
ATOM 1552 N N . LEU A 1 202 ? -10.694 7.151 4.356 1.00 91.69 202 LEU A N 1
ATOM 1553 C CA . LEU A 1 202 ? -11.175 7.626 5.645 1.00 91.69 202 LEU A CA 1
ATOM 1554 C C . LEU A 1 202 ? -11.906 6.477 6.340 1.00 91.69 202 LEU A C 1
ATOM 1556 O O . LEU A 1 202 ? -12.908 5.982 5.826 1.00 91.69 202 LEU A O 1
ATOM 1560 N N . ALA A 1 203 ? -11.419 6.060 7.501 1.00 93.31 203 ALA A N 1
ATOM 1561 C CA . ALA A 1 203 ? -12.003 5.004 8.313 1.00 93.31 203 ALA A CA 1
ATOM 1562 C C . ALA A 1 203 ? -12.531 5.564 9.637 1.00 93.31 203 ALA A C 1
ATOM 1564 O O . ALA A 1 203 ? -11.834 6.308 10.326 1.00 93.31 203 ALA A O 1
ATOM 1565 N N . THR A 1 204 ? -13.746 5.174 10.005 1.00 96.19 204 THR A N 1
ATOM 1566 C CA . THR A 1 204 ? -14.364 5.455 11.301 1.00 96.19 204 THR A CA 1
ATOM 1567 C C . THR A 1 204 ? -14.708 4.142 11.982 1.00 96.19 204 THR A C 1
ATOM 1569 O O . THR A 1 204 ? -15.319 3.258 11.385 1.00 96.19 204 THR A O 1
ATOM 1572 N N . SER A 1 205 ? -14.314 3.999 13.240 1.00 96.62 205 SER A N 1
ATOM 1573 C CA . SER A 1 205 ? -14.497 2.764 13.994 1.00 96.62 205 SER A CA 1
ATOM 1574 C C . SER A 1 205 ? -15.257 3.007 15.281 1.00 96.62 205 SER A C 1
ATOM 1576 O O . SER A 1 205 ? -15.075 4.026 15.947 1.00 96.62 205 SER A O 1
ATOM 1578 N N . LEU A 1 206 ? -16.061 2.024 15.660 1.00 97.19 206 LEU A N 1
ATOM 1579 C CA . LEU A 1 206 ? -16.707 1.943 16.958 1.00 97.19 206 LEU A CA 1
ATOM 1580 C C . LEU A 1 206 ? -16.398 0.580 17.559 1.00 97.19 206 LEU A C 1
ATOM 1582 O O . LEU A 1 206 ? -16.581 -0.446 16.906 1.00 97.19 206 LEU A O 1
ATOM 1586 N N . ALA A 1 207 ? -15.972 0.570 18.814 1.00 97.06 207 ALA A N 1
ATOM 1587 C CA . ALA A 1 207 ? -15.708 -0.652 19.547 1.00 97.06 207 ALA A CA 1
ATOM 1588 C C . ALA A 1 207 ? -16.360 -0.628 20.928 1.00 97.06 207 ALA A C 1
ATOM 1590 O O . ALA A 1 207 ? -16.510 0.433 21.539 1.00 97.06 207 ALA A O 1
ATOM 1591 N N . TYR A 1 208 ? -16.749 -1.808 21.407 1.00 96.25 208 TYR A N 1
ATOM 1592 C CA . TYR A 1 208 ? -17.444 -2.007 22.670 1.00 96.25 208 TYR A CA 1
ATOM 1593 C C . TYR A 1 208 ? -16.932 -3.245 23.409 1.00 96.25 208 TYR A C 1
ATOM 1595 O O . TYR A 1 208 ? -16.754 -4.303 22.811 1.00 96.25 208 TYR A O 1
ATOM 1603 N N . ARG A 1 209 ? -16.711 -3.115 24.717 1.00 95.19 209 ARG A N 1
ATOM 1604 C CA . ARG A 1 209 ? -16.279 -4.177 25.627 1.00 95.19 209 ARG A CA 1
ATOM 1605 C C . ARG A 1 209 ? -17.425 -4.552 26.556 1.00 95.19 209 ARG A C 1
ATOM 1607 O O . ARG A 1 209 ? -18.011 -3.691 27.207 1.00 95.19 209 ARG A O 1
ATOM 1614 N N . VAL A 1 210 ? -17.675 -5.851 26.660 1.00 92.94 210 VAL A N 1
ATOM 1615 C CA . VAL A 1 210 ? -18.579 -6.464 27.630 1.00 92.94 210 VAL A CA 1
ATOM 1616 C C . VAL A 1 210 ? -17.747 -7.270 28.617 1.00 92.94 210 VAL A C 1
ATOM 1618 O O . VAL A 1 210 ? -17.147 -8.284 28.257 1.00 92.94 210 VAL A O 1
ATOM 1621 N N . ASP A 1 211 ? -17.724 -6.823 29.867 1.00 90.62 211 ASP A N 1
ATOM 1622 C CA . ASP A 1 211 ? -17.099 -7.556 30.964 1.00 90.62 211 ASP A CA 1
ATOM 1623 C C . ASP A 1 211 ? -18.096 -8.623 31.453 1.00 90.62 211 ASP A C 1
ATOM 1625 O O . ASP A 1 211 ? -19.191 -8.298 31.916 1.00 90.62 211 ASP A O 1
ATOM 1629 N N . LEU A 1 212 ? -17.758 -9.905 31.287 1.00 85.56 212 LEU A N 1
ATOM 1630 C CA . LEU A 1 212 ? -18.659 -11.029 31.584 1.00 85.56 212 LEU A CA 1
ATOM 1631 C C . LEU A 1 212 ? -18.367 -11.673 32.942 1.00 85.56 212 LEU A C 1
ATOM 1633 O O . LEU A 1 212 ? -19.273 -12.266 33.531 1.00 85.56 212 LEU A O 1
ATOM 1637 N N . ASN A 1 213 ? -17.130 -11.540 33.436 1.00 78.69 213 ASN A N 1
ATOM 1638 C CA . ASN A 1 213 ? -16.668 -12.049 34.732 1.00 78.69 213 ASN A CA 1
ATOM 1639 C C . ASN A 1 213 ? -17.111 -13.502 35.019 1.00 78.69 213 ASN A C 1
ATOM 1641 O O . ASN A 1 213 ? -17.458 -13.844 36.149 1.00 78.69 213 ASN A O 1
ATOM 1645 N N . GLN A 1 214 ? -17.130 -14.352 33.989 1.00 79.50 214 GLN A N 1
ATOM 1646 C CA . GLN A 1 214 ? -17.453 -15.776 34.103 1.00 79.50 214 GLN A CA 1
ATOM 1647 C C . GLN A 1 214 ? -16.176 -16.581 34.389 1.00 79.50 214 GLN A C 1
ATOM 1649 O O . GLN A 1 214 ? -15.096 -16.132 34.012 1.00 79.50 214 GLN A O 1
ATOM 1654 N N . PRO A 1 215 ? -16.260 -17.794 34.971 1.00 76.31 215 PRO A N 1
ATOM 1655 C CA . PRO A 1 215 ? -15.084 -18.564 35.405 1.00 76.31 215 PRO A CA 1
ATOM 1656 C C . PRO A 1 215 ? -14.022 -18.821 34.323 1.00 76.31 215 PRO A C 1
ATOM 1658 O O . PRO A 1 215 ? -12.852 -18.994 34.636 1.00 76.31 215 PRO A O 1
ATOM 1661 N N . PHE A 1 216 ? -14.428 -18.852 33.054 1.00 80.31 216 PHE A N 1
ATOM 1662 C CA . PHE A 1 216 ? -13.571 -19.137 31.900 1.00 80.31 216 PHE A CA 1
ATOM 1663 C C . PHE A 1 216 ? -13.394 -17.931 30.963 1.00 80.31 216 PHE A C 1
ATOM 1665 O O . PHE A 1 216 ? -12.635 -18.007 29.999 1.00 80.31 216 PHE A O 1
ATOM 1672 N N . LEU A 1 217 ? -14.093 -16.818 31.214 1.00 84.38 217 LEU A N 1
ATOM 1673 C CA . LEU A 1 217 ? -14.182 -15.701 30.278 1.00 84.38 217 LEU A CA 1
ATOM 1674 C C . LEU A 1 217 ? -14.264 -14.360 31.011 1.00 84.38 217 LEU A C 1
ATOM 1676 O O . LEU A 1 217 ? -15.243 -14.071 31.704 1.00 84.38 217 LEU A O 1
ATOM 1680 N N . LYS A 1 218 ? -13.233 -13.533 30.826 1.00 88.62 218 LYS A N 1
ATOM 1681 C CA . LYS A 1 218 ? -13.092 -12.227 31.474 1.00 88.62 218 LYS A CA 1
ATOM 1682 C C . LYS A 1 218 ? -13.937 -11.183 30.754 1.00 88.62 218 LYS A C 1
ATOM 1684 O O . LYS A 1 218 ? -14.845 -10.598 31.349 1.00 88.62 218 LYS A O 1
ATOM 1689 N N . SER A 1 219 ? -13.695 -11.010 29.458 1.00 91.25 219 SER A N 1
ATOM 1690 C CA . SER A 1 219 ? -14.374 -10.007 28.639 1.00 91.25 219 SER A CA 1
ATOM 1691 C C . SER A 1 219 ? -14.476 -10.422 27.175 1.00 91.25 219 SER A C 1
ATOM 1693 O O . SER A 1 219 ? -13.674 -11.203 26.660 1.00 91.25 219 SER A O 1
ATOM 1695 N N . VAL A 1 220 ? -15.477 -9.867 26.494 1.00 93.88 220 VAL A N 1
ATOM 1696 C CA . VAL A 1 220 ? -15.637 -9.956 25.041 1.00 93.88 220 VAL A CA 1
ATOM 1697 C C . VAL A 1 220 ? -15.677 -8.550 24.474 1.00 93.88 220 VAL A C 1
ATOM 1699 O O . VAL A 1 220 ? -16.339 -7.663 25.006 1.00 93.88 220 VAL A O 1
ATOM 1702 N N . HIS A 1 221 ? -14.948 -8.350 23.391 1.00 95.50 221 HIS A N 1
ATOM 1703 C CA . HIS A 1 221 ? -14.786 -7.073 22.728 1.00 95.50 221 HIS A CA 1
ATOM 1704 C C . HIS A 1 221 ? -15.340 -7.211 21.321 1.00 95.50 221 HIS A C 1
ATOM 1706 O O . HIS A 1 221 ? -15.009 -8.164 20.622 1.00 95.50 221 HIS A O 1
ATOM 1712 N N . PHE A 1 222 ? -16.145 -6.249 20.900 1.00 97.00 222 PHE A N 1
ATOM 1713 C CA . PHE A 1 222 ? -16.698 -6.152 19.559 1.00 97.00 222 PHE A CA 1
ATOM 1714 C C 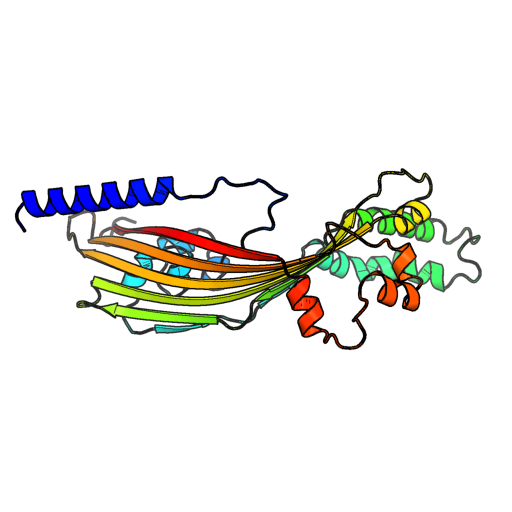. PHE A 1 222 ? -16.228 -4.855 18.928 1.00 97.00 222 PHE A C 1
ATOM 1716 O O . PHE A 1 222 ? -16.055 -3.849 19.616 1.00 97.00 222 PHE A O 1
ATOM 1723 N N . GLY A 1 223 ? -16.055 -4.854 17.617 1.00 96.25 223 GLY A N 1
ATOM 1724 C CA . GLY A 1 223 ? -15.776 -3.632 16.890 1.00 96.25 223 GLY A CA 1
ATOM 1725 C C . GLY A 1 223 ? -16.296 -3.683 15.475 1.00 96.25 223 GLY A C 1
ATOM 1726 O O . GLY A 1 223 ? -16.464 -4.751 14.890 1.00 96.25 223 GLY A O 1
ATOM 1727 N N . THR A 1 224 ? -16.523 -2.502 14.929 1.00 97.25 224 THR A N 1
ATOM 1728 C CA . THR A 1 224 ? -16.820 -2.306 13.520 1.00 97.25 224 THR A CA 1
ATOM 1729 C C . THR A 1 224 ? -16.059 -1.095 13.003 1.00 97.25 224 THR A C 1
ATOM 1731 O O . THR A 1 224 ? -15.873 -0.122 13.737 1.00 97.25 224 THR A O 1
ATOM 1734 N N . THR A 1 225 ? -15.613 -1.162 11.754 1.00 96.31 225 THR A N 1
ATOM 1735 C CA . THR A 1 225 ? -15.027 -0.035 11.029 1.00 96.31 225 THR A CA 1
ATOM 1736 C C . THR A 1 225 ? -15.815 0.174 9.752 1.00 96.31 225 THR A C 1
ATOM 1738 O O . THR A 1 225 ? -15.945 -0.759 8.974 1.00 96.31 225 THR A O 1
ATOM 1741 N N . ALA A 1 226 ? -16.287 1.389 9.503 1.00 95.62 226 ALA A N 1
ATOM 1742 C CA . ALA A 1 226 ? -16.748 1.810 8.188 1.00 95.62 226 ALA A CA 1
ATOM 1743 C C . ALA A 1 226 ? -15.636 2.610 7.507 1.00 95.62 226 ALA A C 1
ATOM 1745 O O . ALA A 1 226 ? -14.987 3.446 8.137 1.00 95.62 226 ALA A O 1
ATOM 1746 N N . ARG A 1 227 ? -15.403 2.370 6.219 1.00 93.31 227 ARG A N 1
ATOM 1747 C CA . ARG A 1 227 ? -14.338 3.030 5.466 1.00 93.31 227 ARG A CA 1
ATOM 1748 C C . ARG A 1 227 ? -14.850 3.516 4.124 1.00 93.31 227 ARG A C 1
ATOM 1750 O O . ARG A 1 227 ? -15.402 2.735 3.357 1.00 93.31 227 ARG A O 1
ATOM 1757 N N . LEU A 1 228 ? -14.623 4.795 3.851 1.00 91.00 228 LEU A N 1
ATOM 1758 C CA . LEU A 1 228 ? -14.777 5.414 2.541 1.00 91.00 228 LEU A CA 1
ATOM 1759 C C . LEU A 1 228 ? -13.414 5.402 1.851 1.00 91.00 228 LEU A C 1
ATOM 1761 O O . LEU A 1 228 ? -12.434 5.876 2.425 1.00 91.00 228 LEU A O 1
ATOM 1765 N N . ILE A 1 229 ? -13.360 4.870 0.636 1.00 89.56 229 ILE A N 1
ATOM 1766 C CA . ILE A 1 229 ? -12.143 4.731 -0.162 1.00 89.56 229 ILE A CA 1
ATOM 1767 C C . ILE A 1 229 ? -12.342 5.519 -1.455 1.00 89.56 229 ILE A C 1
ATOM 1769 O O . ILE A 1 229 ? -13.301 5.279 -2.185 1.00 89.56 229 ILE A O 1
ATOM 1773 N N . GLY A 1 230 ? -11.452 6.465 -1.732 1.00 86.19 230 GLY A N 1
ATOM 1774 C CA . GLY A 1 230 ? -11.354 7.150 -3.016 1.00 86.19 230 GLY A CA 1
ATOM 1775 C C . GLY A 1 230 ? -10.101 6.686 -3.742 1.00 86.19 230 GLY A C 1
ATOM 1776 O O . GLY A 1 230 ? -9.015 6.707 -3.165 1.00 86.19 230 GLY A O 1
ATOM 1777 N N . ARG A 1 231 ? -10.246 6.268 -4.995 1.00 86.00 231 ARG A N 1
ATOM 1778 C CA . ARG A 1 231 ? -9.156 5.780 -5.840 1.00 86.00 231 ARG A CA 1
ATOM 1779 C C . ARG A 1 231 ? -9.114 6.576 -7.137 1.00 86.00 231 ARG A C 1
ATOM 1781 O O . ARG A 1 231 ? -10.161 6.827 -7.728 1.00 86.00 231 ARG A O 1
ATOM 1788 N N . GLY A 1 232 ? -7.916 6.960 -7.555 1.00 83.75 232 GLY A N 1
ATOM 1789 C CA . GLY A 1 232 ? -7.622 7.488 -8.882 1.00 83.75 232 GLY A CA 1
ATOM 1790 C C . GLY A 1 232 ? -6.606 6.587 -9.571 1.00 83.75 232 GLY A C 1
ATOM 1791 O O . GLY A 1 232 ? -5.643 6.164 -8.931 1.00 83.75 232 GLY A O 1
ATOM 1792 N N . GLU A 1 233 ? -6.822 6.286 -10.841 1.00 84.69 233 GLU A N 1
ATOM 1793 C CA . GLU A 1 233 ? -5.902 5.529 -11.686 1.00 84.69 233 GLU A CA 1
ATOM 1794 C C . GLU A 1 233 ? -5.579 6.350 -12.933 1.00 84.69 233 GLU A C 1
ATOM 1796 O O . GLU A 1 233 ? -6.475 6.910 -13.549 1.00 84.69 233 GLU A O 1
ATOM 1801 N N . PHE A 1 234 ? -4.296 6.454 -13.257 1.00 82.94 234 PHE A N 1
ATOM 1802 C CA . PHE A 1 234 ? -3.761 7.073 -14.464 1.00 82.94 234 PHE A CA 1
ATOM 1803 C C . PHE A 1 234 ? -2.891 6.023 -15.154 1.00 82.94 234 PHE A C 1
ATOM 1805 O O . PHE A 1 234 ? -1.918 5.546 -14.560 1.00 82.94 234 PHE A O 1
ATOM 1812 N N . SER A 1 235 ? -3.277 5.597 -16.351 1.00 84.62 235 SER A N 1
ATOM 1813 C CA . SER A 1 235 ? -2.680 4.447 -17.029 1.00 84.62 235 SER A CA 1
ATOM 1814 C C . SER A 1 235 ? -2.878 4.548 -18.536 1.00 84.62 235 SER A C 1
ATOM 1816 O O . SER A 1 235 ? -3.843 5.155 -18.985 1.00 84.62 235 SER A O 1
ATOM 1818 N N . ASP A 1 236 ? -1.989 3.914 -19.292 1.00 83.94 236 ASP A N 1
ATOM 1819 C CA . ASP A 1 236 ? -2.057 3.747 -20.747 1.00 83.94 236 ASP A CA 1
ATOM 1820 C C . ASP A 1 236 ? -2.535 2.350 -21.166 1.00 83.94 236 ASP A C 1
ATOM 1822 O O . ASP A 1 236 ? -2.373 1.964 -22.313 1.00 83.94 236 ASP A O 1
ATOM 1826 N N . VAL A 1 237 ? -3.130 1.566 -20.260 1.00 82.44 237 VAL A N 1
ATOM 1827 C CA . VAL A 1 237 ? -3.592 0.195 -20.562 1.00 82.44 237 VAL A CA 1
ATOM 1828 C C . VAL A 1 237 ? -4.489 0.122 -21.806 1.00 82.44 237 VAL A C 1
ATOM 1830 O O . VAL A 1 237 ? -4.467 -0.895 -22.497 1.00 82.44 237 VAL A O 1
ATOM 1833 N N . ASP A 1 238 ? -5.266 1.170 -22.079 1.00 80.94 238 ASP A N 1
ATOM 1834 C CA . ASP A 1 238 ? -6.166 1.232 -23.234 1.00 80.94 238 ASP A CA 1
ATOM 1835 C C . ASP A 1 238 ? -5.468 1.679 -24.535 1.00 80.94 238 ASP A C 1
ATOM 1837 O O . ASP A 1 238 ? -5.986 1.396 -25.616 1.00 80.94 238 ASP A O 1
ATOM 1841 N N . ASP A 1 239 ? -4.312 2.345 -24.442 1.00 83.81 239 ASP A N 1
ATOM 1842 C CA . ASP A 1 239 ? -3.513 2.827 -25.580 1.00 83.81 239 ASP A CA 1
ATOM 1843 C C . ASP A 1 239 ? -2.004 2.842 -25.237 1.00 83.81 239 ASP A C 1
ATOM 1845 O O . ASP A 1 239 ? -1.423 3.905 -24.985 1.00 83.81 239 ASP A O 1
ATOM 1849 N N . PRO A 1 240 ? -1.369 1.658 -25.128 1.00 86.25 240 PRO A N 1
ATOM 1850 C CA . PRO A 1 240 ? 0.005 1.553 -24.662 1.00 86.25 240 PRO A CA 1
ATOM 1851 C C . PRO A 1 240 ? 1.006 1.901 -25.764 1.00 86.25 240 PRO A C 1
ATOM 1853 O O . PRO A 1 240 ? 0.865 1.491 -26.918 1.00 86.25 240 PRO A O 1
ATOM 1856 N N . PHE A 1 241 ? 2.079 2.592 -25.387 1.00 87.38 241 PHE A N 1
ATOM 1857 C CA . PHE A 1 241 ? 3.177 2.893 -26.303 1.00 87.38 241 PHE A CA 1
ATOM 1858 C C . PHE A 1 241 ? 4.183 1.742 -26.378 1.00 87.38 241 PHE A C 1
ATOM 1860 O O . PHE A 1 241 ? 4.318 0.931 -25.463 1.00 87.38 241 PHE A O 1
ATOM 1867 N N . THR A 1 242 ? 4.948 1.674 -27.462 1.00 87.00 242 THR A N 1
ATOM 1868 C CA . THR A 1 242 ? 6.001 0.662 -27.637 1.00 87.00 242 THR A CA 1
ATOM 1869 C C . THR A 1 242 ? 7.370 1.174 -27.189 1.00 87.00 242 THR A C 1
ATOM 1871 O O . THR A 1 242 ? 7.612 2.381 -27.083 1.00 87.00 242 THR A O 1
ATOM 1874 N N . ILE A 1 243 ? 8.328 0.262 -26.983 1.00 82.25 243 ILE A N 1
ATOM 1875 C CA . ILE A 1 243 ? 9.730 0.658 -26.755 1.00 82.25 243 ILE A CA 1
ATOM 1876 C C . ILE A 1 243 ? 10.281 1.442 -27.954 1.00 82.25 243 ILE A C 1
ATOM 1878 O O . ILE A 1 243 ? 11.066 2.372 -27.764 1.00 82.25 243 ILE A O 1
ATOM 1882 N N . SER A 1 244 ? 9.864 1.111 -29.180 1.00 84.62 244 SER A N 1
ATOM 1883 C CA . SER A 1 244 ? 10.246 1.865 -30.377 1.00 84.62 244 SER A CA 1
ATOM 1884 C C . SER A 1 244 ? 9.825 3.338 -30.304 1.00 84.62 244 SER A C 1
ATOM 1886 O O . SER A 1 244 ? 10.601 4.209 -30.700 1.00 84.62 244 SER A O 1
ATOM 1888 N N . ASP A 1 245 ? 8.646 3.638 -29.758 1.00 85.44 245 ASP A N 1
ATOM 1889 C CA . ASP A 1 245 ? 8.141 5.014 -29.663 1.00 85.44 245 ASP A CA 1
ATOM 1890 C C . ASP A 1 245 ? 9.001 5.867 -28.719 1.00 85.44 245 ASP A C 1
ATOM 1892 O O . ASP A 1 245 ? 9.321 7.019 -29.025 1.00 85.44 245 ASP A O 1
ATOM 1896 N N . LEU A 1 246 ? 9.497 5.273 -27.626 1.00 82.00 246 LEU A N 1
ATOM 1897 C CA . LEU A 1 246 ? 10.417 5.929 -26.686 1.00 82.00 246 LEU A CA 1
ATOM 1898 C C . LEU A 1 246 ? 11.743 6.360 -27.331 1.00 82.00 246 LEU A C 1
ATOM 1900 O O . LEU A 1 246 ? 12.388 7.299 -26.854 1.00 82.00 246 LEU A O 1
ATOM 1904 N N . LEU A 1 247 ? 12.169 5.696 -28.410 1.00 84.94 247 LEU A N 1
ATOM 1905 C CA . LEU A 1 247 ? 13.406 6.041 -29.116 1.00 84.94 247 LEU A CA 1
ATOM 1906 C C . LEU A 1 247 ? 13.284 7.358 -29.904 1.00 84.94 247 LEU A C 1
ATOM 1908 O O . LEU A 1 247 ? 14.309 7.925 -30.292 1.00 84.94 247 LEU A O 1
ATOM 1912 N N . ASN A 1 248 ? 12.065 7.881 -30.097 1.00 86.25 248 ASN A N 1
ATOM 1913 C CA . ASN A 1 248 ? 11.811 9.198 -30.677 1.00 86.25 248 ASN A CA 1
ATOM 1914 C C . ASN A 1 248 ? 11.089 10.131 -29.679 1.00 86.25 248 ASN A C 1
ATOM 1916 O O . ASN A 1 248 ? 9.886 10.370 -29.797 1.00 86.25 248 ASN A O 1
ATOM 1920 N N . PRO A 1 249 ? 11.814 10.743 -28.724 1.00 78.69 249 PRO A N 1
ATOM 1921 C CA . PRO A 1 249 ? 11.212 11.439 -27.583 1.00 78.69 249 PRO A CA 1
ATOM 1922 C C . PRO A 1 249 ? 10.349 12.654 -27.957 1.00 78.69 249 PRO A C 1
ATOM 1924 O O . PRO A 1 249 ? 9.441 13.015 -27.208 1.00 78.69 249 PRO A O 1
ATOM 1927 N N . LYS A 1 250 ? 10.617 13.300 -29.102 1.00 80.31 250 LYS A N 1
ATOM 1928 C CA . LYS A 1 250 ? 9.806 14.435 -29.573 1.00 80.31 250 LYS A CA 1
ATOM 1929 C C . LYS A 1 250 ? 8.426 13.974 -30.024 1.00 80.31 250 LYS A C 1
ATOM 1931 O O . LYS A 1 250 ? 7.434 14.492 -29.533 1.00 80.31 250 LYS A O 1
ATOM 1936 N N . GLN A 1 251 ? 8.395 12.975 -30.904 1.00 82.44 251 GLN A N 1
ATOM 1937 C CA . GLN A 1 251 ? 7.151 12.404 -31.410 1.00 82.44 251 GLN A CA 1
ATOM 1938 C C . GLN A 1 251 ? 6.369 11.717 -30.288 1.00 82.44 251 GLN A C 1
ATOM 1940 O O . GLN A 1 251 ? 5.178 11.944 -30.158 1.00 82.44 251 GLN A O 1
ATOM 1945 N N . PHE A 1 252 ? 7.058 10.985 -29.410 1.00 81.75 252 PHE A N 1
ATOM 1946 C CA . PHE A 1 252 ? 6.458 10.364 -28.231 1.00 81.75 252 PHE A CA 1
ATOM 1947 C C . PHE A 1 252 ? 5.677 11.359 -27.361 1.00 81.75 252 PHE A C 1
ATOM 1949 O O . PHE A 1 252 ? 4.545 11.101 -26.965 1.00 81.75 252 PHE A O 1
ATOM 1956 N N . THR A 1 253 ? 6.273 12.518 -27.070 1.00 77.94 253 THR A N 1
ATOM 1957 C CA . THR A 1 253 ? 5.613 13.528 -26.229 1.00 77.94 253 THR A CA 1
ATOM 1958 C C . THR A 1 253 ? 4.398 14.131 -26.936 1.00 77.94 253 THR A C 1
ATOM 1960 O O . THR A 1 253 ? 3.374 14.337 -26.299 1.00 77.94 253 THR A O 1
ATOM 1963 N N . GLU A 1 254 ? 4.505 14.395 -28.241 1.00 80.69 254 GLU A N 1
ATOM 1964 C CA . GLU A 1 254 ? 3.407 14.930 -29.060 1.00 80.69 254 GLU A CA 1
ATOM 1965 C C . GLU A 1 254 ? 2.262 13.925 -29.258 1.00 80.69 254 GLU A C 1
ATOM 1967 O O . GLU A 1 254 ? 1.125 14.333 -29.442 1.00 80.69 254 GLU A O 1
ATOM 1972 N N . GLU A 1 255 ? 2.539 12.623 -29.235 1.00 82.31 255 GLU A N 1
ATOM 1973 C CA . GLU A 1 255 ? 1.550 11.578 -29.522 1.00 82.31 255 GLU A CA 1
ATOM 1974 C C . GLU A 1 255 ? 0.810 11.116 -28.259 1.00 82.31 255 GLU A C 1
ATOM 1976 O O . GLU A 1 255 ? -0.409 10.968 -28.285 1.00 82.31 255 GLU A O 1
ATOM 1981 N N . TYR A 1 256 ? 1.521 10.973 -27.134 1.00 77.88 256 TYR A N 1
ATOM 1982 C CA . TYR A 1 256 ? 0.969 10.397 -25.899 1.00 77.88 256 TYR A CA 1
ATOM 1983 C C . TYR A 1 256 ? 0.745 11.415 -24.766 1.00 77.88 256 TYR A C 1
ATOM 1985 O O . TYR A 1 256 ? 0.042 11.125 -23.799 1.00 77.88 256 TYR A O 1
ATOM 1993 N N . PHE A 1 257 ? 1.338 12.611 -24.855 1.00 75.75 257 PHE A N 1
ATOM 1994 C CA . PHE A 1 257 ? 1.289 13.635 -23.801 1.00 75.75 257 PHE A CA 1
ATOM 1995 C C . PHE A 1 257 ? 1.050 15.049 -24.355 1.00 75.75 257 PHE A C 1
ATOM 1997 O O . PHE A 1 257 ? 1.567 16.024 -23.799 1.00 75.75 257 PHE A O 1
ATOM 2004 N N . ASP A 1 258 ? 0.278 15.178 -25.443 1.00 75.50 258 ASP A N 1
ATOM 2005 C CA . ASP A 1 258 ? -0.035 16.482 -26.037 1.00 75.50 258 ASP A CA 1
ATOM 2006 C C . ASP A 1 258 ? -0.837 17.351 -25.060 1.00 75.50 258 ASP A C 1
ATOM 2008 O O . ASP A 1 258 ? -2.020 17.130 -24.792 1.00 75.50 258 ASP A O 1
ATOM 2012 N N . LEU A 1 259 ? -0.170 18.363 -24.512 1.00 69.75 259 LEU A N 1
ATOM 2013 C CA . LEU A 1 259 ? -0.811 19.407 -23.732 1.00 69.75 259 LEU A CA 1
ATOM 2014 C C . LEU A 1 259 ? -1.343 20.428 -24.734 1.00 69.75 259 LEU A C 1
ATOM 2016 O O . LEU A 1 259 ? -0.576 21.234 -25.267 1.00 69.75 259 LEU A O 1
ATOM 2020 N N . GLY A 1 260 ? -2.657 20.413 -24.979 1.00 72.25 260 GLY A N 1
ATOM 2021 C CA . GLY A 1 260 ? -3.296 21.390 -25.858 1.00 72.25 260 GLY A CA 1
ATOM 2022 C C . GLY A 1 260 ? -2.894 22.833 -25.495 1.00 72.25 260 GLY A C 1
ATOM 2023 O O . GLY A 1 260 ? -2.515 23.107 -24.356 1.00 72.25 260 GLY A O 1
ATOM 2024 N N . PRO A 1 261 ? -3.016 23.811 -26.414 1.00 71.12 261 PRO A N 1
ATOM 2025 C CA . PRO A 1 261 ? -2.344 25.117 -26.322 1.00 71.12 261 PRO A CA 1
ATOM 2026 C C . PRO A 1 261 ? -2.664 25.970 -25.078 1.00 71.12 261 PRO A C 1
ATOM 2028 O O . PRO A 1 261 ? -2.005 26.983 -24.863 1.00 71.12 261 PRO A O 1
ATOM 2031 N N . ASN A 1 262 ? -3.650 25.578 -24.262 1.00 76.44 262 ASN A N 1
ATOM 2032 C CA . ASN A 1 262 ? -4.013 26.217 -22.995 1.00 76.44 262 ASN A CA 1
ATOM 2033 C C . ASN A 1 262 ? -4.250 25.220 -21.836 1.00 76.44 262 ASN A C 1
ATOM 2035 O O . ASN A 1 262 ? -4.823 25.617 -20.822 1.00 76.44 262 ASN A O 1
ATOM 2039 N N . GLN A 1 263 ? -3.868 23.946 -21.970 1.00 76.44 263 GLN A N 1
ATOM 2040 C CA . GLN A 1 263 ? -4.014 22.952 -20.903 1.00 76.44 263 GLN A CA 1
ATOM 2041 C C . GLN A 1 263 ? -2.768 22.919 -20.019 1.00 76.44 263 GLN A C 1
ATOM 2043 O O . GLN A 1 263 ? -1.634 22.900 -20.500 1.00 76.44 263 GLN A O 1
ATOM 2048 N N . SER A 1 264 ? -2.973 22.904 -18.703 1.00 79.25 264 SER A N 1
ATOM 2049 C CA . SER A 1 264 ? -1.895 22.614 -17.764 1.00 79.25 264 SER A CA 1
ATOM 2050 C C . SER A 1 264 ? -1.703 21.103 -17.606 1.00 79.25 264 SER A C 1
ATOM 2052 O O . SER A 1 264 ? -2.613 20.313 -17.846 1.00 79.25 264 SER A O 1
ATOM 2054 N N . VAL A 1 265 ? -0.533 20.692 -17.107 1.00 70.56 265 VAL A N 1
ATOM 2055 C CA . VAL A 1 265 ? -0.270 19.292 -16.718 1.00 70.56 265 VAL A CA 1
ATOM 2056 C C . VAL A 1 265 ? -1.309 18.784 -15.709 1.00 70.56 265 VAL A C 1
ATOM 2058 O O . VAL A 1 265 ? -1.673 17.614 -15.730 1.00 70.56 265 VAL A O 1
ATOM 2061 N N . ALA A 1 266 ? -1.811 19.658 -14.830 1.00 71.19 266 ALA A N 1
ATOM 2062 C CA . ALA A 1 266 ? -2.838 19.289 -13.862 1.00 71.19 266 ALA A CA 1
ATOM 2063 C C . ALA A 1 266 ? -4.182 18.981 -14.536 1.00 71.19 266 ALA A C 1
ATOM 2065 O O . ALA A 1 266 ? -4.857 18.046 -14.112 1.00 71.19 266 ALA A O 1
ATOM 2066 N N . ASP A 1 267 ? -4.538 19.724 -15.588 1.00 74.25 267 ASP A N 1
ATOM 2067 C CA . ASP A 1 267 ? -5.764 19.496 -16.358 1.00 74.25 267 ASP A CA 1
ATOM 2068 C C . ASP A 1 267 ? -5.667 18.182 -17.138 1.00 74.25 267 ASP A C 1
ATOM 2070 O O . ASP A 1 267 ? -6.561 17.349 -17.037 1.00 74.25 267 ASP A O 1
ATOM 2074 N N . PHE A 1 268 ? -4.530 17.940 -17.801 1.00 72.88 268 PHE A N 1
ATOM 2075 C CA . PHE A 1 268 ? -4.250 16.678 -18.490 1.00 72.88 268 PHE A CA 1
ATOM 2076 C C . PHE A 1 268 ? -4.352 15.472 -17.545 1.00 72.88 268 PHE A C 1
ATOM 2078 O O . PHE A 1 268 ? -5.051 14.503 -17.836 1.00 72.88 268 PHE A O 1
ATOM 2085 N N . ILE A 1 269 ? -3.718 15.541 -16.370 1.00 69.31 269 ILE A N 1
ATOM 2086 C CA . ILE A 1 269 ? -3.816 14.483 -15.355 1.00 69.31 269 ILE A CA 1
ATOM 2087 C C . ILE A 1 269 ? -5.264 14.337 -14.864 1.00 69.31 269 ILE A C 1
ATOM 2089 O O . ILE A 1 269 ? -5.739 13.229 -14.647 1.00 69.31 269 ILE A O 1
ATOM 2093 N N . GLN A 1 270 ? -5.986 15.438 -14.662 1.00 71.75 270 GLN A N 1
ATOM 2094 C CA . GLN A 1 270 ? -7.361 15.392 -14.175 1.00 71.75 270 GLN A CA 1
ATOM 2095 C C . GLN A 1 270 ? -8.331 14.772 -15.189 1.00 71.75 270 GLN A C 1
ATOM 2097 O O . GLN A 1 270 ? -9.257 14.082 -14.760 1.00 71.75 270 GLN A O 1
ATOM 2102 N N . GLU A 1 271 ? -8.130 15.014 -16.483 1.00 77.31 271 GLU A N 1
ATOM 2103 C CA . GLU A 1 271 ? -8.939 14.467 -17.579 1.00 77.31 271 GLU A CA 1
ATOM 2104 C C . GLU A 1 271 ? -8.676 12.975 -17.817 1.00 77.31 271 GLU A C 1
ATOM 2106 O O . GLU A 1 271 ? -9.605 12.249 -18.158 1.00 77.31 271 GLU A O 1
ATOM 2111 N N . ASN A 1 272 ? -7.448 12.515 -17.567 1.00 73.62 272 ASN A N 1
ATOM 2112 C CA . ASN A 1 272 ? -7.021 11.132 -17.802 1.00 73.62 272 ASN A CA 1
ATOM 2113 C C . ASN A 1 272 ? -6.983 10.263 -16.527 1.00 73.62 272 ASN A C 1
ATOM 2115 O O . ASN A 1 272 ? -6.518 9.125 -16.566 1.00 73.62 272 ASN A O 1
ATOM 2119 N N . ILE A 1 273 ? -7.435 10.781 -15.376 1.00 80.31 273 ILE A N 1
ATOM 2120 C CA . ILE A 1 273 ? -7.595 9.972 -14.160 1.00 80.31 273 ILE A CA 1
ATOM 2121 C C . ILE A 1 273 ? -8.991 9.356 -14.112 1.00 80.31 273 ILE A C 1
ATOM 2123 O O . ILE A 1 273 ? -9.995 10.045 -13.902 1.00 80.31 273 ILE A O 1
ATOM 2127 N N . ASP A 1 274 ? -9.016 8.032 -14.086 1.00 81.44 274 ASP A N 1
ATOM 2128 C CA . ASP A 1 274 ? -10.187 7.248 -13.734 1.00 81.44 274 ASP A CA 1
ATOM 2129 C C . ASP A 1 274 ? -10.409 7.255 -12.223 1.00 81.44 274 ASP A C 1
ATOM 2131 O O . ASP A 1 274 ? -9.618 6.722 -11.437 1.00 81.44 274 ASP A O 1
ATOM 2135 N N . ARG A 1 275 ? -11.520 7.858 -11.783 1.00 81.38 275 ARG A N 1
ATOM 2136 C CA . ARG A 1 275 ? -11.878 7.953 -10.360 1.00 81.38 275 ARG A CA 1
ATOM 2137 C C . ARG A 1 275 ? -12.938 6.937 -9.980 1.00 81.38 275 ARG A C 1
ATOM 2139 O O . ARG A 1 275 ? -14.025 6.903 -10.550 1.00 81.38 275 ARG A O 1
ATOM 2146 N N . LYS A 1 276 ? -12.661 6.169 -8.931 1.00 85.50 276 LYS A N 1
ATOM 2147 C CA . LYS A 1 276 ? -13.591 5.197 -8.348 1.00 85.50 276 LYS A CA 1
ATOM 2148 C C . LYS A 1 276 ? -13.738 5.461 -6.853 1.00 85.50 276 LYS A C 1
ATOM 2150 O O . LYS A 1 276 ? -12.760 5.736 -6.158 1.00 85.50 276 LYS A O 1
ATOM 2155 N N . PHE A 1 277 ? -14.964 5.360 -6.350 1.00 84.38 277 PHE A N 1
ATOM 2156 C CA . PHE A 1 277 ? -15.256 5.420 -4.920 1.00 84.38 277 PHE A CA 1
ATOM 2157 C C . PHE A 1 277 ? -15.804 4.080 -4.454 1.00 84.38 277 PHE A C 1
ATOM 2159 O O . PHE A 1 277 ? -16.619 3.459 -5.133 1.00 84.38 277 PHE A O 1
ATOM 2166 N N . GLY A 1 278 ? -15.350 3.645 -3.288 1.00 86.50 278 GLY A N 1
ATOM 2167 C CA . GLY A 1 278 ? -15.749 2.391 -2.677 1.00 86.50 278 GLY A CA 1
ATOM 2168 C C . GLY A 1 278 ? -15.989 2.548 -1.186 1.00 86.50 278 GLY A C 1
ATOM 2169 O O . GLY A 1 278 ? -15.552 3.512 -0.551 1.00 86.50 278 GLY A O 1
ATOM 2170 N N . TYR A 1 279 ? -16.674 1.561 -0.625 1.00 89.44 279 TYR A N 1
ATOM 2171 C CA . TYR A 1 279 ? -16.945 1.478 0.801 1.00 89.44 279 TYR A CA 1
ATOM 2172 C C . TYR A 1 279 ? -16.563 0.089 1.299 1.00 89.44 279 TYR A C 1
ATOM 2174 O O . TYR A 1 279 ? -16.766 -0.898 0.599 1.00 89.44 279 TYR A O 1
ATOM 2182 N N . SER A 1 280 ? -16.025 0.004 2.512 1.00 88.56 280 SER A N 1
ATOM 2183 C CA . SER A 1 280 ? -15.840 -1.272 3.213 1.00 88.56 280 SER A CA 1
ATOM 2184 C C . SER A 1 280 ? -16.362 -1.173 4.638 1.00 88.56 280 SER A C 1
ATOM 2186 O O . SER A 1 280 ? -16.352 -0.097 5.243 1.00 88.56 280 SER A O 1
ATOM 2188 N N . ILE A 1 281 ? -16.855 -2.299 5.148 1.00 92.38 281 ILE A N 1
ATOM 2189 C CA . ILE A 1 281 ? -17.257 -2.449 6.540 1.00 92.38 281 ILE A CA 1
ATOM 2190 C C . ILE A 1 281 ? -16.528 -3.665 7.095 1.00 92.38 281 ILE A C 1
ATOM 2192 O O . ILE A 1 281 ? -16.732 -4.778 6.615 1.00 92.38 281 ILE A O 1
ATOM 2196 N N . ASP A 1 282 ? -15.716 -3.441 8.119 1.00 91.94 282 ASP A N 1
ATOM 2197 C CA . ASP A 1 282 ? -14.980 -4.486 8.817 1.00 91.94 282 ASP A CA 1
ATOM 2198 C C . ASP A 1 282 ? -15.665 -4.771 10.156 1.00 91.94 282 ASP A C 1
ATOM 2200 O O . ASP A 1 282 ? -16.164 -3.857 10.824 1.00 91.94 282 ASP A O 1
ATOM 2204 N N . PHE A 1 283 ? -15.663 -6.035 10.572 1.00 95.38 283 PHE A N 1
ATOM 2205 C CA . PHE A 1 283 ? -16.151 -6.466 11.879 1.00 95.38 283 PHE A CA 1
ATOM 2206 C C . PHE A 1 283 ? -15.049 -7.217 12.610 1.00 95.38 283 PHE A C 1
ATOM 2208 O O . PHE A 1 283 ? -14.313 -7.999 12.017 1.00 95.38 283 PHE A O 1
ATOM 2215 N N . GLY A 1 284 ? -14.953 -6.981 13.912 1.00 94.12 284 GLY A N 1
ATOM 2216 C CA . GLY A 1 284 ? -13.926 -7.558 14.758 1.00 94.12 284 GLY A CA 1
ATOM 2217 C C . GLY A 1 284 ? -14.509 -8.096 16.050 1.00 94.12 284 GLY A C 1
ATOM 2218 O O . GLY A 1 284 ? -15.477 -7.553 16.591 1.00 94.12 284 GLY A O 1
ATOM 2219 N N . THR A 1 285 ? -13.920 -9.167 16.567 1.00 95.25 285 THR A N 1
ATOM 2220 C CA . THR A 1 285 ? -14.213 -9.679 17.907 1.00 95.25 285 THR A CA 1
ATOM 2221 C C . THR A 1 285 ? -12.919 -10.137 18.567 1.00 95.25 285 THR A C 1
ATOM 2223 O O . THR A 1 285 ? -12.061 -10.718 17.907 1.00 95.25 285 THR A O 1
ATOM 2226 N N . ILE A 1 286 ? -12.763 -9.857 19.862 1.00 93.75 286 ILE A N 1
ATOM 2227 C CA . ILE A 1 286 ? -11.663 -10.368 20.690 1.00 93.75 286 ILE A CA 1
ATOM 2228 C C . ILE A 1 286 ? -12.263 -10.947 21.965 1.00 93.75 286 ILE A C 1
ATOM 2230 O O . ILE A 1 286 ? -13.107 -10.327 22.613 1.00 93.75 286 ILE A O 1
ATOM 2234 N N . VAL A 1 287 ? -11.822 -12.147 22.318 1.00 92.00 287 VAL A N 1
ATOM 2235 C CA . VAL A 1 287 ? -12.279 -12.888 23.492 1.00 92.00 287 VAL A CA 1
ATOM 2236 C C . VAL A 1 287 ? -11.099 -12.986 24.448 1.00 92.00 287 VAL A C 1
ATOM 2238 O O . VAL A 1 287 ? -10.067 -13.542 24.082 1.00 92.00 287 VAL A O 1
ATOM 2241 N N . ILE A 1 288 ? -11.234 -12.431 25.654 1.00 88.38 288 ILE A N 1
ATOM 2242 C CA . ILE A 1 288 ? -10.176 -12.470 26.668 1.00 88.38 288 ILE A CA 1
ATOM 2243 C C . ILE A 1 288 ? -10.560 -13.502 27.737 1.00 88.38 288 ILE A C 1
ATOM 2245 O O . ILE A 1 288 ? -11.529 -13.277 28.475 1.00 88.38 288 ILE A O 1
ATOM 2249 N N . PRO A 1 289 ? -9.837 -14.632 27.841 1.00 84.94 289 PRO A N 1
ATOM 2250 C CA . PRO A 1 289 ? -10.064 -15.613 28.897 1.00 84.94 289 PRO A CA 1
ATOM 2251 C C . PRO A 1 289 ? -9.633 -15.067 30.267 1.00 84.94 289 PRO A C 1
ATOM 2253 O O . PRO A 1 289 ? -8.987 -14.023 30.374 1.00 84.94 289 PRO A O 1
ATOM 2256 N N . PHE A 1 290 ? -10.009 -15.764 31.338 1.00 80.25 290 PHE A N 1
ATOM 2257 C CA . PHE A 1 290 ? -9.483 -15.457 32.671 1.00 80.25 290 PHE A CA 1
ATOM 2258 C C . PHE A 1 290 ? -7.983 -15.778 32.762 1.00 80.25 290 PHE A C 1
ATOM 2260 O O . PHE A 1 290 ? -7.502 -16.725 32.138 1.00 80.25 290 PHE A O 1
ATOM 2267 N N . ASP A 1 291 ? -7.253 -14.987 33.552 1.00 67.62 291 ASP A N 1
ATOM 2268 C CA . ASP A 1 291 ? -5.822 -15.189 33.790 1.00 67.62 291 ASP A CA 1
ATOM 2269 C C . ASP A 1 291 ? -5.594 -16.584 34.425 1.00 67.62 291 ASP A C 1
ATOM 2271 O O . ASP A 1 291 ? -6.164 -16.877 35.476 1.00 67.62 291 ASP A O 1
ATOM 2275 N N . GLY A 1 292 ? -4.793 -17.449 33.779 1.00 55.09 292 GLY A N 1
ATOM 2276 C CA . GLY A 1 292 ? -4.488 -18.817 34.250 1.00 55.09 292 GLY A CA 1
ATOM 2277 C C . GLY A 1 292 ? -4.957 -19.983 33.361 1.00 55.09 292 GLY A C 1
ATOM 2278 O O . GLY A 1 292 ? -4.849 -21.130 33.782 1.00 55.09 292 GLY A O 1
ATOM 2279 N N . LEU A 1 293 ? -5.464 -19.709 32.153 1.00 51.88 293 LEU A N 1
ATOM 2280 C CA . LEU A 1 293 ? -5.890 -20.712 31.156 1.00 51.88 293 LEU A CA 1
ATOM 2281 C C . LEU A 1 293 ? -4.873 -20.956 30.015 1.00 51.88 293 LEU A C 1
ATOM 2283 O O . LEU A 1 293 ? -5.247 -21.534 28.995 1.00 51.88 293 LEU A O 1
ATOM 2287 N N . ASN A 1 294 ? -3.618 -20.521 30.179 1.00 45.09 294 ASN A N 1
ATOM 2288 C CA . ASN A 1 294 ? -2.519 -20.828 29.249 1.00 45.09 294 ASN A CA 1
ATOM 2289 C C . ASN A 1 294 ? -1.839 -22.151 29.599 1.00 45.09 294 ASN A C 1
ATOM 2291 O O . ASN A 1 294 ? -1.559 -22.349 30.803 1.00 45.09 294 ASN A O 1
#

Radius of gyration: 27.13 Å; chains: 1; bounding box: 77×47×70 Å

Sequence (294 aa):
MSYQKLAAFLRLMVLGFSIFFLCLPSPVSADETPLFLYRGLRPASLGNAYEAIANDLSAIHYNPAGLTQINKISFQLLPIRGGITQDIFDQALSMEAFLDDVVSPLTNSANPLFDPTVVSARSKLVEEVGNLSSKHLGVNIDFLGFGLSVPMVDKQMALGLSLYFQTLTEFRLAKKGVPWPDPILQMLDDEVIYRSVGQGALATSLAYRVDLNQPFLKSVHFGTTARLIGRGEFSDVDDPFTISDLLNPKQFTEEYFDLGPNQSVADFIQENIDRKFGYSIDFGTIVIPFDGLN

Foldseek 3Di:
DDPVVVVVVVVVVVVVVVVVVVPDDDDDDDVDDDDDQDDAPVCVVCPPVCQQQVQDQCCLRRFLLNLLNPQAKDKDKGDKDKDKDPLVVVCVVCVVVLCVLAVVVCVPDPCNVPDPVCPRNVVVVLVVLVVQQADKTKMKIKDIKMKIKHQDDNSQKIKIKIKTKMKMKIKHWAFDPDDDPRSVVRQQAIFIKIKIKMKIKIKIKMKGKDQPPDQWFGIKMKMKIKMKMKMKMAICPVPTDGNNLVVPVVVVCCPPPDQPPPHDPVNVSVVRIDMDMDMDMDIHMHTDTPPPPD